Protein AF-A0A3P2AIB3-F1 (afdb_monomer)

Sequence (201 aa):
MANFKNVDASSGKLRSTYIAILIPLGVAINLIGGQVAGALKLPLFMDSIGTAIVAAIMGPWIGAVSGVLFNVIASIINGNIMASLFGLCNICTAVIVGYMVRAGKFQSLLGAIITSLLVAIANAILGAPIAVVVYGGIQGGGVDLFTAGFLALGNDILSAAFLARIPANLADKGIAVFAAWLILKRLPDHLKSLSGAKKEV

Foldseek 3Di:
DDPPDLDQCQPPVNLVVCLVPLLVVLLVQLVVLQVVQFVVLPLARSRQLSLLQQLLQQNLPSSLSSSLVSQCVVCVVVVQNLSSQCSVLSSQLSHLSLVLNQVVLLVDPVSLLVSLLSSLLSCLVSVLVSCCVRPVLADSGNLVVQLVVVVVVVDDSSVSSSVSSNVRSSVHSSNSSVSSSVCLVVDDPSSSVNSNHDDDD

pLDDT: mean 90.95, std 11.46, range [37.19, 98.5]

Secondary structure (DSSP, 8-state):
--------TTSHHHHHHHHHHHHHHHHHHHHHHHHHHHHTT-SS---SHHHHHHHHHH-HHHHHHHHHHHHHHHHHHTT-GGGGGGHHHHHHHHHHHHHHHHTTGGGSHHHHHHHHHHHHHHHHHHHHHHHHHHHTT--SSTTHHHHHHHHHTT--HHHHHHHHHHHHHHHHHHHHHHHHHHHHHHS-HHHHGGGTPPPP-

Radius of gyration: 17.87 Å; Cα contacts (8 Å, |Δi|>4): 352; chains: 1; bounding box: 52×33×53 Å

Structure (mmCIF, N/CA/C/O backbone):
data_AF-A0A3P2AIB3-F1
#
_entry.id   AF-A0A3P2AIB3-F1
#
loop_
_atom_site.group_PDB
_atom_site.id
_atom_site.type_symbol
_atom_site.label_atom_id
_atom_site.label_alt_id
_atom_site.label_comp_id
_atom_site.label_asym_id
_atom_site.label_entity_id
_atom_site.label_seq_id
_atom_site.pdbx_PDB_ins_code
_atom_site.Cartn_x
_atom_site.Cartn_y
_atom_site.Cartn_z
_atom_site.occupancy
_atom_site.B_iso_or_equiv
_atom_site.auth_seq_id
_atom_site.auth_comp_id
_atom_site.auth_asym_id
_atom_site.auth_atom_id
_atom_site.pdbx_PDB_model_num
ATOM 1 N N . MET A 1 1 ? -36.014 -9.828 28.928 1.00 42.16 1 MET A N 1
ATOM 2 C CA . MET A 1 1 ? -35.055 -9.304 27.930 1.00 42.16 1 MET A CA 1
ATOM 3 C C . MET A 1 1 ? -33.658 -9.730 28.348 1.00 42.16 1 MET A C 1
ATOM 5 O O . MET A 1 1 ? -33.213 -9.323 29.413 1.00 42.16 1 MET A O 1
ATOM 9 N N . ALA A 1 2 ? -33.015 -10.618 27.588 1.00 42.66 2 ALA A N 1
ATOM 10 C CA . ALA A 1 2 ? -31.655 -11.059 27.886 1.00 42.66 2 ALA A CA 1
ATOM 11 C C . ALA A 1 2 ? -30.690 -9.883 27.686 1.00 42.66 2 ALA A C 1
ATOM 13 O O . ALA A 1 2 ? -30.647 -9.275 26.619 1.00 42.66 2 ALA A O 1
ATOM 14 N N . ASN A 1 3 ? -29.956 -9.547 28.742 1.00 45.69 3 ASN A N 1
ATOM 15 C CA . ASN A 1 3 ? -28.945 -8.503 28.748 1.00 45.69 3 ASN A CA 1
ATOM 16 C C . ASN A 1 3 ? -27.730 -9.044 27.975 1.00 45.69 3 ASN A C 1
ATOM 18 O O . ASN A 1 3 ? -26.876 -9.725 28.548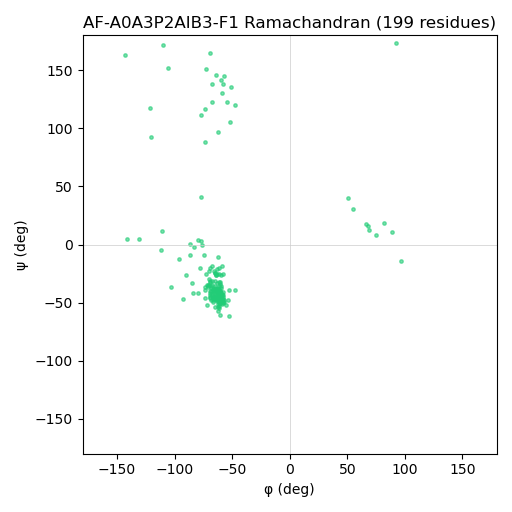 1.00 45.69 3 ASN A O 1
ATOM 22 N N . PHE A 1 4 ? -27.707 -8.851 26.651 1.00 53.59 4 PHE A N 1
ATOM 23 C CA . PHE A 1 4 ? -26.539 -9.165 25.833 1.00 53.59 4 PHE A CA 1
ATOM 24 C C . PHE A 1 4 ? -25.397 -8.271 26.315 1.00 53.59 4 PHE A C 1
ATOM 26 O O . PHE A 1 4 ? -25.307 -7.104 25.945 1.00 53.59 4 PHE A O 1
ATOM 33 N N . LYS A 1 5 ? -24.541 -8.810 27.191 1.00 55.69 5 LYS A N 1
ATOM 34 C CA . LYS A 1 5 ? -23.261 -8.193 27.538 1.00 55.69 5 LYS A CA 1
ATOM 35 C C . LYS A 1 5 ? -22.577 -7.809 26.229 1.00 55.69 5 LYS A C 1
ATOM 37 O O . LYS A 1 5 ? -22.325 -8.690 25.411 1.00 55.69 5 LYS A O 1
ATOM 42 N N . ASN A 1 6 ? -22.299 -6.519 26.041 1.00 62.59 6 ASN A N 1
ATOM 43 C CA . ASN A 1 6 ? -21.485 -6.029 24.934 1.00 62.59 6 ASN A CA 1
ATOM 44 C C . ASN A 1 6 ? -20.174 -6.824 24.916 1.00 62.59 6 ASN A C 1
ATOM 46 O O . ASN A 1 6 ? -19.331 -6.667 25.799 1.00 62.59 6 ASN A O 1
ATOM 50 N N . VAL A 1 7 ? -20.050 -7.744 23.960 1.00 64.31 7 VAL A N 1
ATOM 51 C CA . VAL A 1 7 ? -18.872 -8.595 23.818 1.00 64.31 7 VAL A CA 1
ATOM 52 C C . VAL A 1 7 ? -17.747 -7.727 23.271 1.00 64.31 7 VAL A C 1
ATOM 54 O O . VAL A 1 7 ? -17.845 -7.206 22.163 1.00 64.31 7 VAL A O 1
ATOM 57 N N . ASP A 1 8 ? -16.678 -7.561 24.045 1.00 69.44 8 ASP A N 1
ATOM 58 C CA . ASP A 1 8 ? -15.500 -6.822 23.598 1.00 69.44 8 ASP A CA 1
ATOM 59 C C . ASP A 1 8 ? -14.670 -7.685 22.640 1.00 69.44 8 ASP A C 1
ATOM 61 O O . ASP A 1 8 ? -14.052 -8.676 23.045 1.00 69.44 8 ASP A O 1
ATOM 65 N N . ALA A 1 9 ? -14.636 -7.299 21.363 1.00 72.19 9 ALA A N 1
ATOM 66 C CA . ALA A 1 9 ? -13.868 -8.002 20.340 1.00 72.19 9 ALA A CA 1
ATOM 67 C C . ALA A 1 9 ? -12.355 -7.981 20.604 1.00 72.19 9 ALA A C 1
ATOM 69 O O . ALA A 1 9 ? -11.639 -8.853 20.111 1.00 72.19 9 ALA A O 1
ATOM 70 N N . SER A 1 10 ? -11.864 -7.030 21.406 1.00 69.25 10 SER A N 1
ATOM 71 C CA . SER A 1 10 ? -10.449 -6.935 21.775 1.00 69.25 10 SER A CA 1
ATOM 72 C C . SER A 1 10 ? -10.007 -7.985 22.806 1.00 69.25 10 SER A C 1
ATOM 74 O O . SER A 1 10 ? -8.804 -8.167 23.010 1.00 69.25 10 SER A O 1
ATOM 76 N N . SER A 1 11 ? -10.954 -8.734 23.391 1.00 73.12 11 SER A N 1
ATOM 77 C CA . SER A 1 11 ? -10.680 -9.891 24.250 1.00 73.12 11 SER A CA 1
ATOM 78 C C . SER A 1 11 ? -9.720 -10.876 23.575 1.00 73.12 11 SER A C 1
ATOM 80 O O . SER A 1 11 ? -9.886 -11.222 22.405 1.00 73.12 11 SER A O 1
ATOM 82 N N . GLY A 1 12 ? -8.724 -11.367 24.322 1.00 74.44 12 GLY A N 1
ATOM 83 C CA . GLY A 1 12 ? -7.590 -12.120 23.772 1.00 74.44 12 GLY A CA 1
ATOM 84 C C . GLY A 1 12 ? -7.970 -13.313 22.884 1.00 74.44 12 GLY A C 1
ATOM 85 O O . GLY A 1 12 ? -7.359 -13.505 21.833 1.00 74.44 12 GLY A O 1
ATOM 86 N N . LYS A 1 13 ? -9.015 -14.073 23.247 1.00 75.69 13 LYS A N 1
ATOM 87 C CA . LYS A 1 13 ? -9.494 -15.208 22.433 1.00 75.69 13 LYS A CA 1
ATOM 88 C C . LYS A 1 13 ? -10.149 -14.750 21.124 1.00 75.69 13 LYS A C 1
ATOM 90 O O . LYS A 1 13 ? -9.823 -15.282 20.070 1.00 75.69 13 LYS 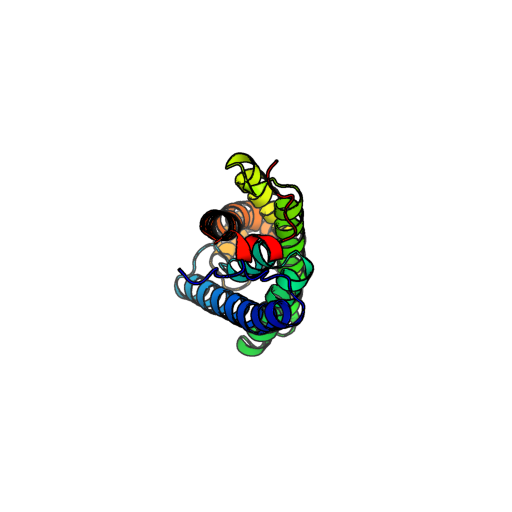A O 1
ATOM 95 N N . LEU A 1 14 ? -11.017 -13.738 21.177 1.00 78.69 14 LEU A N 1
ATOM 96 C CA . LEU A 1 14 ? -11.724 -13.222 19.998 1.00 78.69 14 LEU A CA 1
ATOM 97 C C . LEU A 1 14 ? -10.775 -12.505 19.040 1.00 78.69 14 LEU A C 1
ATOM 99 O O . LEU A 1 14 ? -10.828 -12.723 17.832 1.00 78.69 14 LEU A O 1
ATOM 103 N N . ARG A 1 15 ? -9.846 -11.712 19.577 1.00 84.19 15 ARG A N 1
ATOM 104 C CA . ARG A 1 15 ? -8.825 -11.024 18.787 1.00 84.19 15 ARG A CA 1
ATOM 105 C C . ARG A 1 15 ? -7.981 -12.005 17.975 1.00 84.19 15 ARG A C 1
ATOM 107 O O . ARG A 1 15 ? -7.708 -11.733 16.812 1.00 84.19 15 ARG A O 1
ATOM 114 N N . SER A 1 16 ? -7.604 -13.146 18.556 1.00 87.06 16 SER A N 1
ATOM 115 C CA . SER A 1 16 ? -6.872 -14.200 17.841 1.00 87.06 16 SER A CA 1
ATOM 116 C C . SER A 1 16 ? -7.688 -14.780 16.679 1.00 87.06 16 SER A C 1
ATOM 118 O O . SER A 1 16 ? -7.166 -14.890 15.570 1.00 87.06 16 SER A O 1
ATOM 120 N N . THR A 1 17 ? -8.983 -15.046 16.884 1.00 89.56 17 THR A N 1
ATOM 121 C CA . THR A 1 17 ? -9.895 -15.480 15.812 1.00 89.56 17 THR A CA 1
ATOM 122 C C . THR A 1 17 ? -9.984 -14.450 14.684 1.00 89.56 17 THR A C 1
ATOM 124 O O . THR A 1 17 ? -9.870 -14.815 13.517 1.00 89.56 17 THR A O 1
ATOM 127 N N . TYR A 1 18 ? -10.112 -13.158 15.006 1.00 90.31 18 TYR A N 1
ATOM 128 C CA . TYR A 1 18 ? -10.136 -12.106 13.985 1.00 90.31 18 TYR A CA 1
ATOM 129 C C . TYR A 1 18 ? -8.825 -12.019 13.202 1.00 90.31 18 TYR A C 1
ATOM 131 O O . TYR A 1 18 ? -8.870 -11.863 11.987 1.00 90.31 18 TYR A O 1
ATOM 139 N N . ILE A 1 19 ? -7.664 -12.171 13.851 1.00 91.12 19 ILE A N 1
ATOM 140 C CA . ILE A 1 19 ? -6.365 -12.222 13.155 1.00 91.12 19 ILE A CA 1
ATOM 141 C C . ILE A 1 19 ? -6.338 -13.385 12.153 1.00 91.12 19 ILE A C 1
ATOM 143 O O . ILE A 1 19 ? -5.970 -13.182 10.996 1.00 91.12 19 ILE A O 1
ATOM 147 N N . ALA A 1 20 ? -6.763 -14.578 12.584 1.00 92.19 20 ALA A N 1
ATOM 148 C CA . ALA A 1 20 ? -6.761 -15.785 11.758 1.00 92.19 20 ALA A CA 1
ATOM 149 C C . ALA A 1 20 ? -7.680 -15.686 10.527 1.00 92.19 20 ALA A C 1
ATOM 151 O O . ALA A 1 20 ? -7.429 -16.356 9.531 1.00 92.19 20 ALA A O 1
ATOM 152 N N . ILE A 1 21 ? -8.717 -14.844 10.577 1.00 94.56 21 ILE A N 1
ATOM 153 C CA . ILE A 1 21 ? -9.654 -14.627 9.464 1.00 94.56 21 ILE A CA 1
ATOM 154 C C . ILE A 1 21 ? -9.210 -13.455 8.580 1.00 94.56 21 ILE A C 1
ATOM 156 O O . ILE A 1 21 ? -9.198 -13.562 7.354 1.00 94.56 21 ILE A O 1
ATOM 160 N N . LEU A 1 22 ? -8.844 -12.324 9.188 1.00 95.19 22 LEU A N 1
ATOM 161 C CA . LEU A 1 22 ? -8.599 -11.077 8.466 1.00 95.19 22 LEU A CA 1
ATOM 162 C C . LEU A 1 22 ? -7.303 -11.107 7.657 1.00 95.19 22 LEU A C 1
ATOM 164 O O . LEU A 1 22 ? -7.284 -10.537 6.570 1.00 95.19 22 LEU A O 1
ATOM 168 N N . ILE A 1 23 ? -6.246 -11.773 8.137 1.00 97.19 23 ILE A N 1
ATOM 169 C CA . ILE A 1 23 ? -4.993 -11.887 7.375 1.00 97.19 23 ILE A CA 1
ATOM 170 C C . ILE A 1 23 ? -5.225 -12.646 6.053 1.00 97.19 23 ILE A C 1
ATOM 172 O O . ILE A 1 23 ? -4.965 -12.059 5.001 1.00 97.19 23 ILE A O 1
ATOM 176 N N . PRO A 1 24 ? -5.746 -13.894 6.041 1.00 97.31 24 PRO A N 1
ATOM 177 C CA . PRO A 1 24 ? -6.010 -14.597 4.784 1.00 97.31 24 PRO A CA 1
ATOM 178 C C . PRO A 1 24 ? -6.991 -13.857 3.875 1.00 97.31 24 PRO A C 1
ATOM 180 O O . PRO A 1 24 ? -6.798 -13.833 2.662 1.00 97.31 24 PRO A O 1
ATOM 183 N N . LEU A 1 25 ? -8.011 -13.210 4.447 1.00 97.19 25 LEU A N 1
ATOM 184 C CA . LEU A 1 25 ? -8.960 -12.412 3.675 1.00 97.19 25 LEU A CA 1
ATOM 185 C C . LEU A 1 25 ? -8.276 -11.219 2.991 1.00 97.19 25 LEU A C 1
ATOM 187 O O . LEU A 1 25 ? -8.490 -10.989 1.803 1.00 97.19 25 LEU A O 1
ATOM 191 N N . GLY A 1 26 ? -7.428 -10.483 3.713 1.00 97.56 26 GLY A N 1
ATOM 192 C CA . GLY A 1 26 ? -6.656 -9.374 3.154 1.00 97.56 26 GLY A CA 1
ATOM 193 C C . GLY A 1 26 ? -5.722 -9.831 2.032 1.00 97.56 26 GLY A C 1
ATOM 194 O O . GLY A 1 26 ? -5.663 -9.196 0.980 1.00 97.56 26 GLY A O 1
ATOM 195 N N . VAL A 1 27 ? -5.058 -10.974 2.219 1.00 98.12 27 VAL A N 1
ATOM 196 C CA . VAL A 1 27 ? -4.235 -11.612 1.181 1.00 98.12 27 VAL A CA 1
ATOM 197 C C . VAL A 1 27 ? -5.066 -11.956 -0.057 1.00 98.12 27 VAL A C 1
ATOM 199 O O . VAL A 1 27 ? -4.668 -11.609 -1.167 1.00 98.12 27 VAL A O 1
ATOM 202 N N . ALA A 1 28 ? -6.227 -12.591 0.118 1.00 97.62 28 ALA A N 1
ATOM 203 C CA . ALA A 1 28 ? -7.105 -12.972 -0.985 1.00 97.62 28 ALA A CA 1
ATOM 204 C C . ALA A 1 28 ? -7.606 -11.754 -1.777 1.00 97.62 28 ALA A C 1
ATOM 206 O O . ALA A 1 28 ? -7.581 -11.772 -3.006 1.00 97.62 28 ALA A O 1
ATOM 207 N N . ILE A 1 29 ? -7.997 -10.675 -1.089 1.00 97.75 29 ILE A N 1
ATOM 208 C CA . ILE A 1 29 ? -8.415 -9.418 -1.730 1.00 97.75 29 ILE A CA 1
ATOM 209 C C . ILE A 1 29 ? -7.290 -8.858 -2.605 1.00 97.75 29 ILE A C 1
ATOM 211 O O . ILE A 1 29 ? -7.539 -8.493 -3.752 1.00 97.75 29 ILE A O 1
ATOM 215 N N . ASN A 1 30 ? -6.059 -8.815 -2.090 1.00 98.00 30 ASN A N 1
ATOM 216 C CA . ASN A 1 30 ? -4.917 -8.309 -2.850 1.00 98.00 30 ASN A CA 1
ATOM 217 C C . ASN A 1 30 ? -4.575 -9.212 -4.048 1.00 98.00 30 ASN A C 1
ATOM 219 O O . ASN A 1 30 ? -4.252 -8.696 -5.114 1.00 98.00 30 ASN A O 1
ATOM 223 N N . LEU A 1 31 ? -4.674 -10.542 -3.907 1.00 96.94 31 LEU A N 1
ATOM 224 C CA . LEU A 1 31 ? -4.465 -11.480 -5.021 1.00 96.94 31 LEU A CA 1
ATOM 225 C C . LEU A 1 31 ? -5.480 -11.250 -6.141 1.00 96.94 31 LEU A C 1
ATOM 227 O O . LEU A 1 31 ? -5.088 -11.130 -7.299 1.00 96.94 31 LEU A O 1
ATOM 231 N N . ILE A 1 32 ? -6.765 -11.142 -5.799 1.00 96.31 32 ILE A N 1
ATOM 232 C CA . ILE A 1 32 ? -7.827 -10.894 -6.781 1.00 96.31 32 ILE A CA 1
ATOM 233 C C . ILE A 1 32 ? -7.637 -9.519 -7.428 1.00 96.31 32 ILE A C 1
ATOM 235 O O . ILE A 1 32 ? -7.683 -9.408 -8.650 1.00 96.31 32 ILE A O 1
ATOM 239 N N . GLY A 1 33 ? -7.380 -8.478 -6.630 1.00 95.38 33 GLY A N 1
ATOM 240 C CA . GLY A 1 33 ? -7.145 -7.126 -7.134 1.00 95.38 33 GLY A CA 1
ATOM 241 C C . GLY A 1 33 ? -5.966 -7.066 -8.104 1.00 95.38 33 GLY A C 1
ATOM 242 O O . GLY A 1 33 ? -6.123 -6.587 -9.227 1.00 95.38 33 GLY A O 1
ATOM 243 N N . GLY A 1 34 ? -4.823 -7.639 -7.719 1.00 93.94 34 GLY A N 1
ATOM 244 C CA . GLY A 1 34 ? -3.636 -7.716 -8.569 1.00 93.94 34 GLY A CA 1
ATOM 245 C C . GLY A 1 34 ? -3.868 -8.501 -9.862 1.00 93.94 34 GLY A C 1
ATOM 246 O O . GLY A 1 34 ? -3.431 -8.072 -10.929 1.00 93.94 34 GLY A O 1
ATOM 247 N N . GLN A 1 35 ? -4.609 -9.613 -9.807 1.00 93.75 35 GLN A N 1
ATOM 248 C CA . GLN A 1 35 ? -4.971 -10.379 -11.004 1.00 93.75 35 GLN A CA 1
ATOM 249 C C . GLN A 1 35 ? -5.869 -9.582 -11.952 1.00 93.75 35 GLN A C 1
ATOM 251 O O . GLN A 1 35 ? -5.619 -9.572 -13.156 1.00 93.75 35 GLN A O 1
ATOM 256 N N . VAL A 1 36 ? -6.878 -8.880 -11.428 1.00 94.19 36 VAL A N 1
ATOM 257 C CA . VAL A 1 36 ? -7.766 -8.027 -12.233 1.00 94.19 36 VAL A CA 1
ATOM 258 C C . VAL A 1 36 ? -6.976 -6.896 -12.892 1.00 94.19 36 VAL A C 1
ATOM 260 O O . VAL A 1 36 ? -7.106 -6.685 -14.099 1.00 94.19 36 VAL A O 1
ATOM 263 N N . ALA A 1 37 ? -6.116 -6.209 -12.135 1.00 93.56 37 ALA A N 1
ATOM 264 C CA . ALA A 1 37 ? -5.270 -5.145 -12.666 1.00 93.56 37 ALA A CA 1
ATOM 265 C C . ALA A 1 37 ? -4.317 -5.655 -13.757 1.00 93.56 37 ALA A C 1
ATOM 267 O O . ALA A 1 37 ? -4.195 -5.033 -14.814 1.00 93.56 37 ALA A O 1
ATOM 268 N N . GLY A 1 38 ? -3.692 -6.815 -13.537 1.00 90.88 38 GLY A N 1
ATOM 269 C CA . GLY A 1 38 ? -2.796 -7.450 -14.502 1.00 90.88 38 GLY A CA 1
ATOM 270 C C . GLY A 1 38 ? -3.503 -7.906 -15.781 1.00 90.88 38 GLY A C 1
ATOM 271 O O . GLY A 1 38 ? -3.010 -7.638 -16.878 1.00 90.88 38 GLY A O 1
ATOM 272 N N . ALA A 1 39 ? -4.666 -8.551 -15.653 1.00 91.69 39 ALA A N 1
ATOM 273 C CA . ALA A 1 39 ? -5.450 -9.065 -16.778 1.00 91.69 39 ALA A CA 1
ATOM 274 C C . ALA A 1 39 ? -6.000 -7.945 -17.672 1.00 91.69 39 ALA A C 1
ATOM 276 O O . ALA A 1 39 ? -5.954 -8.053 -18.894 1.00 91.69 39 ALA A O 1
ATOM 277 N N . LEU A 1 40 ? -6.471 -6.850 -17.068 1.00 91.94 40 LEU A N 1
ATOM 278 C CA . LEU A 1 40 ? -6.992 -5.684 -17.789 1.00 91.94 40 LEU A CA 1
ATOM 279 C C . LEU A 1 40 ? -5.899 -4.678 -18.185 1.00 91.94 40 LEU A C 1
ATOM 281 O O . LEU A 1 40 ? -6.213 -3.644 -18.769 1.00 91.94 40 LEU A O 1
ATOM 285 N N . LYS A 1 41 ? -4.629 -4.958 -17.853 1.00 89.12 41 LYS A N 1
ATOM 286 C CA . LYS A 1 41 ? -3.483 -4.057 -18.067 1.00 89.12 41 LYS A CA 1
ATOM 287 C C . LYS A 1 41 ? -3.740 -2.644 -17.533 1.00 89.12 41 LYS A C 1
ATOM 289 O O . LYS A 1 41 ? -3.352 -1.652 -18.148 1.00 89.12 41 LYS A O 1
ATOM 294 N N . LEU A 1 42 ? -4.383 -2.555 -16.368 1.00 92.25 42 LEU A N 1
ATOM 295 C CA . LEU A 1 42 ? -4.654 -1.271 -15.734 1.00 92.25 42 LEU A CA 1
ATOM 296 C C . LEU A 1 42 ? -3.337 -0.582 -15.360 1.00 92.25 42 LEU A C 1
ATOM 298 O O . LEU A 1 42 ? -2.385 -1.248 -14.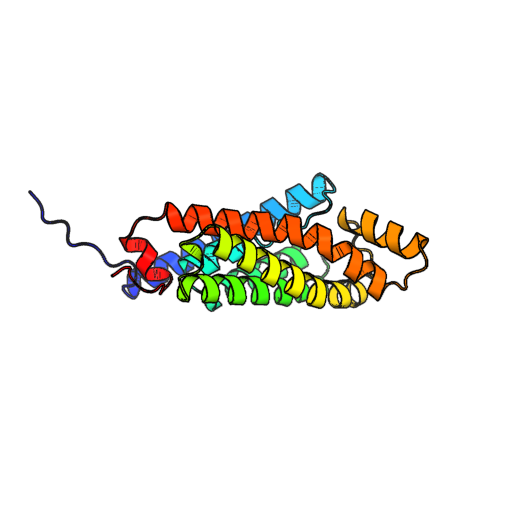942 1.00 92.25 42 LEU A O 1
ATOM 302 N N . PRO A 1 43 ? -3.276 0.756 -15.425 1.00 92.88 43 PRO A N 1
ATOM 303 C CA . PRO A 1 43 ? -2.141 1.519 -14.923 1.00 92.88 43 PRO A CA 1
ATOM 304 C C . PRO A 1 43 ? -2.160 1.636 -13.383 1.00 92.88 43 PRO A C 1
ATOM 306 O O . PRO A 1 43 ? -1.896 2.701 -12.832 1.00 92.88 43 PRO A O 1
ATOM 309 N N . LEU A 1 44 ? -2.514 0.546 -12.694 1.00 93.56 44 LEU A N 1
ATOM 310 C CA . LEU A 1 44 ? -2.700 0.412 -11.244 1.00 93.56 44 LEU A CA 1
ATOM 311 C C . LEU A 1 44 ? -2.193 -0.968 -10.788 1.00 93.56 44 LEU A C 1
ATOM 313 O O . LEU A 1 44 ? -2.060 -1.873 -11.611 1.00 93.56 44 LEU A O 1
ATOM 317 N N . PHE A 1 45 ? -1.953 -1.145 -9.485 1.00 91.38 45 PHE A N 1
ATOM 318 C CA . PHE A 1 45 ? -1.477 -2.418 -8.917 1.00 91.38 45 PHE A CA 1
ATOM 319 C C . PHE A 1 45 ? -2.587 -3.215 -8.215 1.00 91.38 45 PHE A C 1
ATOM 321 O O . PHE A 1 45 ? -2.624 -4.435 -8.309 1.00 91.38 45 PHE A O 1
ATOM 328 N N . MET A 1 46 ? -3.507 -2.528 -7.535 1.00 92.69 46 MET A N 1
ATOM 329 C CA . MET A 1 46 ? -4.664 -3.054 -6.799 1.00 92.69 46 MET A CA 1
ATOM 330 C C . MET A 1 46 ? -4.321 -4.119 -5.745 1.00 92.69 46 MET A C 1
ATOM 332 O O . MET A 1 46 ? -5.122 -4.991 -5.417 1.00 92.69 46 MET A O 1
ATOM 336 N N . ASP A 1 47 ? -3.131 -4.016 -5.170 1.00 93.00 47 ASP A N 1
ATOM 337 C CA . ASP A 1 47 ? -2.450 -5.074 -4.416 1.00 93.00 47 ASP A CA 1
ATOM 338 C C . ASP A 1 47 ? -2.335 -4.791 -2.905 1.00 93.00 47 ASP A C 1
ATOM 340 O O . ASP A 1 47 ? -1.569 -5.418 -2.170 1.00 93.00 47 ASP A O 1
ATOM 344 N N . SER A 1 48 ? -3.057 -3.775 -2.443 1.00 96.44 48 SER A N 1
ATOM 345 C CA . SER A 1 48 ? -2.894 -3.189 -1.106 1.00 96.44 48 SER A CA 1
ATOM 346 C C . SER A 1 48 ? -4.221 -2.791 -0.458 1.00 96.44 48 SER A C 1
ATOM 348 O O . SER A 1 48 ? -4.236 -2.270 0.659 1.00 96.44 48 SER A O 1
ATOM 350 N N . ILE A 1 49 ? -5.346 -3.099 -1.111 1.00 97.88 49 ILE A N 1
ATOM 351 C CA . ILE A 1 49 ? -6.702 -2.881 -0.589 1.00 97.88 49 ILE A CA 1
ATOM 352 C C . ILE A 1 49 ? -6.899 -3.697 0.695 1.00 97.88 49 ILE A C 1
ATOM 354 O O . ILE A 1 49 ? -7.234 -3.145 1.742 1.00 97.88 49 ILE A O 1
ATOM 358 N N . GLY A 1 50 ? -6.620 -5.000 0.645 1.00 97.44 50 GLY A N 1
ATOM 359 C CA . GLY A 1 50 ? -6.689 -5.889 1.800 1.00 97.44 50 GLY A CA 1
ATOM 360 C C . GLY A 1 50 ? -5.716 -5.477 2.901 1.00 97.44 50 GLY A C 1
ATOM 361 O O . GLY A 1 50 ? -6.097 -5.421 4.068 1.00 97.44 50 GLY A O 1
ATOM 362 N N . THR A 1 51 ? -4.493 -5.081 2.537 1.00 98.25 51 THR A N 1
ATOM 363 C CA . THR A 1 51 ? -3.491 -4.566 3.485 1.00 98.25 51 THR A CA 1
ATOM 364 C C . THR A 1 51 ? -4.018 -3.357 4.257 1.00 98.25 51 THR A C 1
ATOM 366 O O . THR A 1 51 ? -3.939 -3.327 5.486 1.00 98.25 51 THR A O 1
ATOM 369 N N . ALA A 1 52 ? -4.585 -2.371 3.554 1.00 98.19 52 ALA A N 1
ATOM 370 C CA . ALA A 1 52 ? -5.139 -1.164 4.158 1.00 98.19 52 ALA A CA 1
ATOM 371 C C . ALA A 1 52 ? -6.343 -1.479 5.059 1.00 98.19 52 ALA A C 1
ATOM 373 O O . ALA A 1 52 ? -6.439 -0.939 6.160 1.00 98.19 52 ALA A O 1
ATOM 374 N N . ILE A 1 53 ? -7.229 -2.388 4.636 1.00 97.25 53 ILE A N 1
ATOM 375 C CA . ILE A 1 53 ? -8.391 -2.817 5.430 1.00 97.25 53 ILE A CA 1
ATOM 376 C C . ILE A 1 53 ? -7.941 -3.490 6.729 1.00 97.25 53 ILE A C 1
ATOM 378 O O . ILE A 1 53 ? -8.372 -3.096 7.814 1.00 97.25 53 ILE A O 1
ATOM 382 N N . VAL A 1 54 ? -7.044 -4.475 6.644 1.00 97.69 54 VAL A N 1
ATOM 383 C CA . VAL A 1 54 ? -6.539 -5.191 7.825 1.00 97.69 54 VAL A CA 1
ATOM 384 C C . VAL A 1 54 ? -5.772 -4.236 8.739 1.00 97.69 54 VAL A C 1
ATOM 386 O O . VAL A 1 54 ? -5.945 -4.289 9.955 1.00 97.69 54 VAL A O 1
ATOM 389 N N . ALA A 1 55 ? -4.984 -3.315 8.178 1.00 97.44 55 ALA A N 1
ATOM 390 C CA . ALA A 1 55 ? -4.289 -2.289 8.948 1.00 97.44 55 ALA A CA 1
ATOM 391 C C . ALA A 1 55 ? -5.253 -1.351 9.686 1.00 97.44 55 ALA A C 1
ATOM 393 O O . ALA A 1 55 ? -5.013 -1.014 10.847 1.00 97.44 55 ALA A O 1
ATOM 394 N N . ALA A 1 56 ? -6.350 -0.951 9.041 1.00 95.94 56 ALA A N 1
ATOM 395 C CA . ALA A 1 56 ? -7.350 -0.084 9.646 1.00 95.94 56 ALA A CA 1
ATOM 396 C C . ALA A 1 56 ? -8.120 -0.780 10.778 1.00 95.94 56 ALA A C 1
ATOM 398 O O . ALA A 1 56 ? -8.408 -0.153 11.794 1.00 95.94 56 ALA A O 1
ATOM 399 N N . ILE A 1 57 ? -8.427 -2.073 10.634 1.00 93.81 57 ILE A N 1
ATOM 400 C CA . ILE A 1 57 ? -9.215 -2.822 11.625 1.00 93.81 57 ILE A CA 1
ATOM 401 C C . ILE A 1 57 ? -8.346 -3.355 12.769 1.00 93.81 57 ILE A C 1
ATOM 403 O O . ILE A 1 57 ? -8.760 -3.293 13.918 1.00 93.81 57 ILE A O 1
ATOM 407 N N . MET A 1 58 ? -7.154 -3.882 12.479 1.00 92.94 58 MET A N 1
ATOM 408 C CA . MET A 1 58 ? -6.324 -4.624 13.445 1.00 92.94 58 MET A CA 1
ATOM 409 C C . MET A 1 58 ? -5.031 -3.899 13.837 1.00 92.94 58 MET A C 1
ATOM 411 O O . MET A 1 58 ? -4.282 -4.362 14.707 1.00 92.94 58 MET A O 1
ATOM 415 N N . GLY A 1 59 ? -4.761 -2.753 13.213 1.00 93.56 59 GLY A N 1
ATOM 416 C CA . GLY A 1 59 ? -3.570 -1.945 13.432 1.00 93.56 59 GLY A CA 1
ATOM 417 C C . GLY A 1 59 ? -2.410 -2.264 12.477 1.00 93.56 59 GLY A C 1
ATOM 418 O O . GLY A 1 59 ? -2.445 -3.237 11.719 1.00 93.56 59 GLY A O 1
ATOM 419 N N . PRO A 1 60 ? -1.337 -1.455 12.545 1.00 96.12 60 PRO A N 1
ATOM 420 C CA . PRO A 1 60 ? -0.290 -1.399 11.529 1.00 96.12 60 PRO A CA 1
ATOM 421 C C . PRO A 1 60 ? 0.461 -2.721 11.361 1.00 96.12 60 PRO A C 1
ATOM 423 O O . PRO A 1 60 ? 0.706 -3.146 10.239 1.00 96.12 60 PRO A O 1
ATOM 426 N N . TRP A 1 61 ? 0.782 -3.413 12.456 1.00 96.06 61 TRP A N 1
ATOM 427 C CA . TRP A 1 61 ? 1.597 -4.631 12.403 1.00 96.06 61 TRP A CA 1
ATOM 428 C C . TRP A 1 61 ? 0.847 -5.839 11.840 1.00 96.06 61 TRP A C 1
ATOM 430 O O . TRP A 1 61 ? 1.409 -6.589 11.051 1.00 96.06 61 TRP A O 1
ATOM 440 N N . ILE A 1 62 ? -0.433 -6.007 12.187 1.00 96.31 62 ILE A N 1
ATOM 441 C CA . ILE A 1 62 ? -1.251 -7.099 11.637 1.00 96.31 62 ILE A CA 1
ATOM 442 C C . ILE A 1 62 ? -1.520 -6.855 10.146 1.00 96.31 62 ILE A C 1
ATOM 444 O O . ILE A 1 62 ? -1.415 -7.780 9.342 1.00 96.31 62 ILE A O 1
ATOM 448 N N . GLY A 1 63 ? -1.779 -5.599 9.760 1.00 97.50 63 GLY A N 1
ATOM 449 C CA . GLY A 1 63 ? -1.857 -5.212 8.351 1.00 97.50 63 GLY A CA 1
ATOM 450 C C . GLY A 1 63 ? -0.551 -5.465 7.596 1.00 97.50 63 GLY A C 1
ATOM 451 O O . GLY A 1 63 ? -0.579 -6.019 6.502 1.00 97.50 63 GLY A O 1
ATOM 452 N N . ALA A 1 64 ? 0.599 -5.137 8.195 1.00 98.19 64 ALA A N 1
ATOM 453 C CA . ALA A 1 64 ? 1.908 -5.356 7.584 1.00 98.19 64 ALA A CA 1
ATOM 454 C C . ALA A 1 64 ? 2.172 -6.846 7.337 1.00 98.19 64 ALA A C 1
ATOM 456 O O . ALA A 1 64 ? 2.584 -7.210 6.239 1.00 98.19 64 ALA A O 1
ATOM 457 N N . VAL A 1 65 ? 1.856 -7.715 8.305 1.00 98.00 65 VAL A N 1
ATOM 458 C CA . VAL A 1 65 ? 1.943 -9.173 8.122 1.00 98.00 65 VAL A CA 1
ATOM 459 C C . VAL A 1 65 ? 1.070 -9.624 6.950 1.00 98.00 65 VAL A C 1
ATOM 461 O O . VAL A 1 65 ? 1.554 -10.344 6.081 1.00 98.00 65 VAL A O 1
ATOM 464 N N . SER A 1 66 ? -0.180 -9.156 6.868 1.00 98.00 66 SER A N 1
ATOM 465 C CA . SER A 1 66 ? -1.066 -9.474 5.739 1.00 98.00 66 SER A CA 1
ATOM 466 C C . SER A 1 66 ? -0.480 -9.042 4.392 1.00 98.00 66 SER A C 1
ATOM 468 O O . SER A 1 66 ? -0.510 -9.812 3.435 1.00 98.00 66 SER A O 1
ATOM 470 N N . GLY A 1 67 ? 0.062 -7.826 4.303 1.00 97.62 67 GLY A N 1
ATOM 471 C CA . GLY A 1 67 ? 0.614 -7.292 3.059 1.00 97.62 67 GLY A CA 1
ATOM 472 C C . GLY A 1 67 ? 1.926 -7.957 2.628 1.00 97.62 67 GLY A C 1
ATOM 473 O O . GLY A 1 67 ? 2.162 -8.148 1.434 1.00 97.62 67 GLY A O 1
ATOM 474 N N . VAL A 1 68 ? 2.775 -8.347 3.582 1.00 98.12 68 VAL A N 1
ATOM 475 C CA . VAL A 1 68 ? 3.996 -9.121 3.303 1.00 98.12 68 VAL A CA 1
ATOM 476 C C . VAL A 1 68 ? 3.640 -10.522 2.832 1.00 98.12 68 VAL A C 1
ATOM 478 O O . VAL A 1 68 ? 4.157 -10.957 1.808 1.00 98.12 68 VAL A O 1
ATOM 481 N N . LEU A 1 69 ? 2.728 -11.205 3.532 1.00 97.75 69 LEU A N 1
ATOM 482 C CA . LEU A 1 69 ? 2.281 -12.543 3.146 1.00 97.75 69 LEU A CA 1
ATOM 483 C C . LEU A 1 69 ? 1.705 -12.552 1.733 1.00 97.75 69 LEU A C 1
ATOM 485 O O . LEU A 1 69 ? 2.052 -13.425 0.946 1.00 97.75 69 LEU A O 1
ATOM 489 N N . PHE A 1 70 ? 0.895 -11.549 1.390 1.00 97.62 70 PHE A N 1
ATOM 490 C CA . PHE A 1 70 ? 0.416 -11.374 0.024 1.00 97.62 70 PHE A CA 1
ATOM 491 C C . PHE A 1 70 ? 1.571 -11.300 -0.984 1.00 97.62 70 PHE A C 1
ATOM 493 O O . PHE A 1 70 ? 1.576 -12.068 -1.940 1.00 97.62 70 PHE A O 1
ATOM 500 N N . ASN A 1 71 ? 2.558 -10.427 -0.763 1.00 97.56 71 ASN A N 1
ATOM 501 C CA . ASN A 1 71 ? 3.665 -10.253 -1.706 1.00 97.56 71 ASN A CA 1
ATOM 502 C C . ASN A 1 71 ? 4.538 -11.507 -1.839 1.00 97.56 71 ASN A C 1
ATOM 504 O O . ASN A 1 71 ? 5.000 -11.807 -2.934 1.00 97.56 71 ASN A O 1
ATOM 508 N N . VAL A 1 72 ? 4.746 -12.251 -0.750 1.00 97.62 72 VAL A N 1
ATOM 509 C CA . VAL A 1 72 ? 5.471 -13.532 -0.775 1.00 97.62 72 VAL A CA 1
ATOM 510 C C . VAL A 1 72 ? 4.685 -14.591 -1.550 1.00 97.62 72 VAL A C 1
ATOM 512 O O . VAL A 1 72 ? 5.247 -15.313 -2.364 1.00 97.62 72 VAL A O 1
ATOM 515 N N . ILE A 1 73 ? 3.373 -14.687 -1.337 1.00 96.75 73 ILE A N 1
ATOM 516 C CA . ILE A 1 73 ? 2.537 -15.648 -2.065 1.00 96.75 73 ILE A CA 1
ATOM 517 C C . ILE A 1 73 ? 2.484 -15.280 -3.552 1.00 96.75 73 ILE A C 1
ATOM 519 O O . ILE A 1 73 ? 2.689 -16.137 -4.409 1.00 96.75 73 ILE A O 1
ATOM 523 N N . ALA A 1 74 ? 2.267 -14.003 -3.868 1.00 95.38 74 ALA A N 1
ATOM 524 C CA . ALA A 1 74 ? 2.231 -13.512 -5.239 1.00 95.38 74 ALA A CA 1
ATOM 525 C C . ALA A 1 74 ? 3.576 -13.705 -5.959 1.00 95.38 74 ALA A C 1
ATOM 527 O O . ALA A 1 74 ? 3.587 -14.063 -7.135 1.00 95.38 74 ALA A O 1
ATOM 528 N N . SER A 1 75 ? 4.711 -13.514 -5.276 1.00 95.19 75 SER A N 1
ATOM 529 C CA . SER A 1 75 ? 6.038 -13.723 -5.866 1.00 95.19 75 SER A CA 1
ATOM 530 C C . SER A 1 75 ? 6.289 -15.191 -6.224 1.00 95.19 75 SER A C 1
ATOM 532 O O . SER A 1 75 ? 6.841 -15.471 -7.288 1.00 95.19 75 SER A O 1
ATOM 534 N N . ILE A 1 76 ? 5.821 -16.123 -5.385 1.00 95.69 76 ILE A N 1
ATOM 535 C CA . ILE A 1 76 ? 5.879 -17.568 -5.647 1.00 95.69 76 ILE A CA 1
ATOM 536 C C . ILE A 1 76 ? 4.979 -17.938 -6.831 1.00 95.69 76 ILE A C 1
ATOM 538 O O . ILE A 1 76 ? 5.437 -18.620 -7.743 1.00 95.69 76 ILE A O 1
ATOM 542 N N . ILE A 1 77 ? 3.730 -17.455 -6.854 1.00 93.50 77 ILE A N 1
ATOM 543 C CA . ILE A 1 77 ? 2.774 -17.722 -7.946 1.00 93.50 77 ILE A CA 1
ATOM 544 C C . ILE A 1 77 ? 3.323 -17.234 -9.292 1.00 93.50 77 ILE A C 1
ATOM 546 O O . ILE A 1 77 ? 3.219 -17.937 -10.293 1.00 93.50 77 ILE A O 1
ATOM 550 N N . ASN A 1 78 ? 3.928 -16.045 -9.315 1.00 89.44 78 ASN A N 1
ATOM 551 C CA . ASN A 1 78 ? 4.479 -15.448 -10.532 1.00 89.44 78 ASN A CA 1
ATOM 552 C C . ASN A 1 78 ? 5.889 -15.959 -10.886 1.00 89.44 78 ASN A C 1
ATOM 554 O O . ASN A 1 78 ? 6.452 -15.533 -11.891 1.00 89.44 78 ASN A O 1
ATOM 558 N N . GLY A 1 79 ? 6.491 -16.826 -10.063 1.00 92.62 79 GLY A N 1
ATOM 559 C CA . GLY A 1 79 ? 7.825 -17.383 -10.303 1.00 92.62 79 GLY A CA 1
ATOM 560 C C . GLY A 1 79 ? 8.985 -16.387 -10.175 1.00 92.62 79 GLY A C 1
ATOM 561 O O . GLY A 1 79 ? 10.103 -16.708 -10.569 1.00 92.62 79 GLY A O 1
ATOM 562 N N . ASN A 1 80 ? 8.762 -15.192 -9.616 1.00 93.00 80 ASN A N 1
ATOM 563 C CA . ASN A 1 80 ? 9.806 -14.190 -9.390 1.00 93.00 80 ASN A CA 1
ATOM 564 C C . ASN A 1 80 ? 9.915 -13.863 -7.899 1.00 93.00 80 ASN A C 1
ATOM 566 O O . ASN A 1 80 ? 9.255 -12.954 -7.403 1.00 93.00 80 ASN A O 1
ATOM 570 N N . ILE A 1 81 ? 10.796 -14.574 -7.192 1.00 93.62 81 ILE A N 1
ATOM 571 C CA . ILE A 1 81 ? 10.972 -14.422 -5.742 1.00 93.62 81 ILE A CA 1
ATOM 572 C C . ILE A 1 81 ? 11.402 -13.007 -5.326 1.00 93.62 81 ILE A C 1
ATOM 574 O O . ILE A 1 81 ? 10.976 -12.526 -4.274 1.00 93.62 81 ILE A O 1
ATOM 578 N N . MET A 1 82 ? 12.178 -12.308 -6.161 1.00 94.06 82 MET A N 1
ATOM 579 C CA . MET A 1 82 ? 12.642 -10.943 -5.888 1.00 94.06 82 MET A CA 1
ATOM 580 C C . MET A 1 82 ? 11.483 -9.936 -5.852 1.00 94.06 82 MET A C 1
ATOM 582 O O . MET A 1 82 ? 11.572 -8.921 -5.163 1.00 94.06 82 MET A O 1
ATOM 586 N N . ALA A 1 83 ? 10.346 -10.245 -6.488 1.00 93.75 83 ALA A N 1
ATOM 587 C CA . ALA A 1 83 ? 9.127 -9.444 -6.385 1.00 93.75 83 ALA A CA 1
ATOM 588 C C . ALA A 1 83 ? 8.582 -9.355 -4.947 1.00 93.75 83 ALA A C 1
ATOM 590 O O . ALA A 1 83 ? 7.880 -8.404 -4.613 1.00 93.75 83 ALA A O 1
ATOM 591 N N . SER A 1 84 ? 8.955 -10.281 -4.053 1.00 95.94 84 SER A N 1
ATOM 592 C CA . SER A 1 84 ? 8.583 -10.193 -2.632 1.00 95.94 84 SER A CA 1
ATOM 593 C C . SER A 1 84 ? 9.078 -8.910 -1.946 1.00 95.94 84 SER A C 1
ATOM 595 O O . SER A 1 84 ? 8.504 -8.511 -0.933 1.00 95.94 84 SER A O 1
ATOM 597 N N . LEU A 1 85 ? 10.072 -8.210 -2.514 1.00 96.56 85 LEU A N 1
ATOM 598 C CA . LEU A 1 85 ? 10.551 -6.913 -2.022 1.00 96.56 85 LEU A CA 1
ATOM 599 C C . LEU A 1 85 ? 9.469 -5.819 -2.054 1.00 96.56 85 LEU A C 1
ATOM 601 O O . LEU A 1 85 ? 9.492 -4.924 -1.206 1.00 96.56 85 LEU A O 1
ATOM 605 N N . PHE A 1 86 ? 8.453 -5.924 -2.925 1.00 96.19 86 PHE A N 1
ATOM 606 C CA . PHE A 1 86 ? 7.253 -5.069 -2.869 1.00 96.19 86 PHE A CA 1
ATOM 607 C C . PHE A 1 86 ? 6.456 -5.252 -1.560 1.00 96.19 86 PHE A C 1
ATOM 609 O O . PHE A 1 86 ? 5.630 -4.412 -1.199 1.00 96.19 86 PHE A O 1
ATOM 616 N N . GLY A 1 87 ? 6.782 -6.273 -0.760 1.00 97.06 87 GLY A N 1
ATOM 617 C CA . GLY A 1 87 ? 6.425 -6.384 0.654 1.00 97.06 87 GLY A CA 1
ATOM 618 C C . GLY A 1 87 ? 6.702 -5.110 1.447 1.00 97.06 87 GLY A C 1
ATOM 619 O O . GLY A 1 87 ? 5.861 -4.708 2.246 1.00 97.06 87 GLY A O 1
ATOM 620 N N . LEU A 1 88 ? 7.813 -4.418 1.173 1.00 97.75 88 LEU A N 1
ATOM 621 C CA . LEU A 1 88 ? 8.174 -3.154 1.827 1.00 97.75 88 LEU A CA 1
ATOM 622 C C . LEU A 1 88 ? 7.148 -2.044 1.555 1.00 97.75 88 LEU A C 1
ATOM 624 O O . LEU A 1 88 ? 6.757 -1.319 2.469 1.00 97.75 88 LEU A O 1
ATOM 628 N N . CYS A 1 89 ? 6.648 -1.963 0.321 1.00 97.62 89 CYS A N 1
ATOM 629 C CA . CYS A 1 89 ? 5.589 -1.033 -0.078 1.00 97.62 89 CYS A CA 1
ATOM 630 C C . CYS A 1 89 ? 4.293 -1.298 0.717 1.00 97.62 89 CYS A C 1
ATOM 632 O O . CYS A 1 89 ? 3.657 -0.381 1.253 1.00 97.62 89 CYS A O 1
ATOM 634 N N . ASN A 1 90 ? 3.946 -2.575 0.892 1.00 98.06 90 ASN A N 1
ATOM 635 C CA . ASN A 1 90 ? 2.786 -2.997 1.677 1.00 98.06 90 ASN A CA 1
ATOM 636 C C . ASN A 1 90 ? 2.974 -2.789 3.196 1.00 98.06 90 ASN A C 1
ATOM 638 O O . ASN A 1 90 ? 2.031 -2.368 3.868 1.00 98.06 90 ASN A O 1
ATOM 642 N N . ILE A 1 91 ? 4.181 -2.988 3.741 1.00 98.50 91 ILE A N 1
ATOM 643 C CA . ILE A 1 91 ? 4.509 -2.638 5.135 1.00 98.50 91 ILE A CA 1
ATOM 644 C C . ILE A 1 91 ? 4.288 -1.143 5.360 1.00 98.50 91 ILE A C 1
ATOM 646 O O . ILE A 1 91 ? 3.572 -0.766 6.286 1.00 98.50 91 ILE A O 1
ATOM 650 N N . CYS A 1 92 ? 4.850 -0.288 4.503 1.00 97.94 92 CYS A N 1
ATOM 651 C CA . CYS A 1 92 ? 4.678 1.159 4.619 1.00 97.94 92 CYS A CA 1
ATOM 652 C C . CYS A 1 92 ? 3.209 1.571 4.527 1.00 97.94 92 CYS A C 1
ATOM 654 O O . CYS A 1 92 ? 2.751 2.384 5.329 1.00 97.94 92 CYS A O 1
ATOM 656 N N . THR A 1 93 ? 2.449 0.958 3.618 1.00 98.38 93 THR A N 1
ATOM 657 C CA . THR A 1 93 ? 1.001 1.169 3.514 1.00 98.38 93 THR A CA 1
ATOM 658 C C . THR A 1 93 ? 0.291 0.831 4.824 1.00 98.38 93 THR A C 1
ATOM 660 O O . THR A 1 93 ? -0.450 1.659 5.354 1.00 98.38 93 THR A O 1
ATOM 663 N N . ALA A 1 94 ? 0.552 -0.348 5.392 1.00 98.31 94 ALA A N 1
ATOM 664 C CA . ALA A 1 94 ? -0.069 -0.779 6.638 1.00 98.31 94 ALA A CA 1
ATOM 665 C C . ALA A 1 94 ? 0.310 0.109 7.830 1.00 98.31 94 ALA A C 1
ATOM 667 O O . ALA A 1 94 ? -0.544 0.449 8.648 1.00 98.31 94 ALA A O 1
ATOM 668 N N . VAL A 1 95 ? 1.579 0.509 7.918 1.00 98.25 95 VAL A N 1
ATOM 669 C CA . VAL A 1 95 ? 2.088 1.401 8.962 1.00 98.25 95 VAL A CA 1
ATOM 670 C C . VAL A 1 95 ? 1.381 2.750 8.891 1.00 98.25 95 VAL A C 1
ATOM 672 O O . VAL A 1 95 ? 0.766 3.162 9.875 1.00 98.25 95 VAL A O 1
ATOM 675 N N . ILE A 1 96 ? 1.397 3.407 7.729 1.00 98.12 96 ILE A N 1
ATOM 676 C CA . ILE A 1 96 ? 0.780 4.727 7.555 1.00 98.12 96 ILE A CA 1
ATOM 677 C C . ILE A 1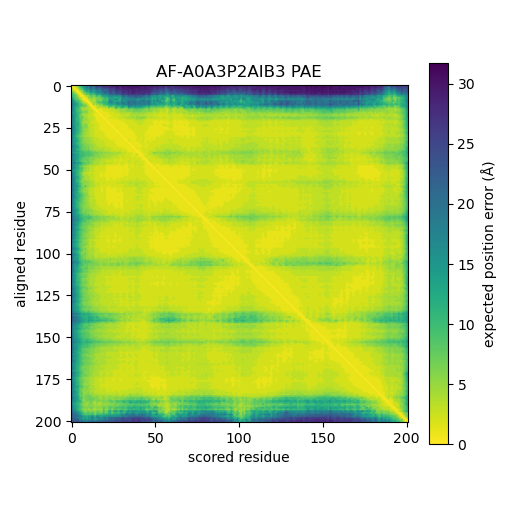 96 ? -0.723 4.653 7.850 1.00 98.12 96 ILE A C 1
ATOM 679 O O . ILE A 1 96 ? -1.216 5.416 8.679 1.00 98.12 96 ILE A O 1
ATOM 683 N N . VAL A 1 97 ? -1.448 3.704 7.249 1.00 98.00 97 VAL A N 1
ATOM 684 C CA . VAL A 1 97 ? -2.897 3.552 7.466 1.00 98.00 97 VAL A CA 1
ATOM 685 C C . VAL A 1 97 ? -3.213 3.252 8.931 1.00 98.00 97 VAL A C 1
ATOM 687 O O . VAL A 1 97 ? -4.033 3.939 9.538 1.00 98.00 97 VAL A O 1
ATOM 690 N N . GLY A 1 98 ? -2.539 2.268 9.527 1.00 96.25 98 GLY A N 1
ATOM 691 C CA . GLY A 1 98 ? -2.800 1.842 10.899 1.00 96.25 98 GLY A CA 1
ATOM 692 C C . GLY A 1 98 ? -2.536 2.945 11.927 1.00 96.25 98 GLY A C 1
ATOM 693 O O . GLY A 1 98 ? -3.329 3.126 12.852 1.00 96.25 98 GLY A O 1
ATOM 694 N N . TYR A 1 99 ? -1.461 3.724 11.770 1.00 96.56 99 TYR A N 1
ATOM 695 C CA . TYR A 1 99 ? -1.190 4.853 12.666 1.00 96.56 99 TYR A CA 1
ATOM 696 C C . TYR A 1 99 ? -2.126 6.041 12.425 1.00 96.56 99 TYR A C 1
ATOM 698 O O . TYR A 1 99 ? -2.566 6.654 13.397 1.00 96.56 99 TYR A O 1
ATOM 706 N N . MET A 1 100 ? -2.503 6.335 11.178 1.00 95.75 100 MET A N 1
ATOM 707 C CA . MET A 1 100 ? -3.471 7.399 10.874 1.00 95.75 100 MET A CA 1
ATOM 708 C C . MET A 1 100 ? -4.861 7.088 11.440 1.00 95.75 100 MET A C 1
ATOM 710 O O . MET A 1 100 ? -5.527 7.981 11.969 1.00 95.75 100 MET A O 1
ATOM 714 N N . VAL A 1 101 ? -5.273 5.818 11.410 1.00 94.38 101 VAL A N 1
ATOM 715 C CA . VAL A 1 101 ? -6.495 5.351 12.079 1.00 94.38 101 VAL A CA 1
ATOM 716 C C . VAL A 1 101 ? -6.399 5.536 13.591 1.00 94.38 101 VAL A C 1
ATOM 718 O O . VAL A 1 101 ? -7.292 6.133 14.191 1.00 94.38 101 VAL A O 1
ATOM 721 N N . ARG A 1 102 ? -5.296 5.103 14.213 1.00 92.44 102 ARG A N 1
ATOM 722 C CA . ARG A 1 102 ? -5.079 5.268 15.663 1.00 92.44 102 ARG A CA 1
ATOM 723 C C . ARG A 1 102 ? -5.060 6.730 16.102 1.00 92.44 102 ARG A C 1
ATOM 725 O O . ARG A 1 102 ? -5.553 7.056 17.178 1.00 92.44 102 ARG A O 1
ATOM 732 N N . ALA A 1 103 ? -4.548 7.609 15.244 1.00 90.38 103 ALA A N 1
ATOM 733 C CA . ALA A 1 103 ? -4.547 9.054 15.433 1.00 90.38 103 ALA A CA 1
ATOM 734 C C . ALA A 1 103 ? -5.912 9.725 15.162 1.00 90.38 103 ALA A C 1
ATOM 736 O O . ALA A 1 103 ? -6.000 10.951 15.205 1.00 90.38 103 ALA A O 1
ATOM 737 N N . GLY A 1 104 ? -6.965 8.959 14.849 1.00 89.56 104 GLY A N 1
ATOM 738 C CA . GLY A 1 104 ? -8.319 9.470 14.606 1.00 89.56 104 GLY A CA 1
ATOM 739 C C . GLY A 1 104 ? -8.507 10.162 13.252 1.00 89.56 104 GLY A C 1
ATOM 740 O O . GLY A 1 104 ? -9.559 10.734 12.984 1.00 89.56 104 GLY A O 1
ATOM 741 N N . LYS A 1 105 ? -7.523 10.111 12.345 1.00 90.50 105 LYS A N 1
ATOM 742 C CA . LYS A 1 105 ? -7.589 10.838 11.064 1.00 90.50 105 LYS A CA 1
ATOM 743 C C . LYS A 1 105 ? -8.635 10.271 10.107 1.00 90.50 105 LYS A C 1
ATOM 745 O O . LYS A 1 105 ? -9.108 10.986 9.236 1.00 90.50 105 LYS A O 1
ATOM 750 N N . PHE A 1 106 ? -9.064 9.028 10.303 1.00 90.69 106 PHE A N 1
ATOM 751 C CA . PHE A 1 106 ? -10.122 8.409 9.499 1.00 90.69 106 PHE A CA 1
ATOM 752 C C . PHE A 1 106 ? -11.535 8.899 9.869 1.00 90.69 106 PHE A C 1
ATOM 754 O O . PHE A 1 106 ? -12.511 8.505 9.237 1.00 90.69 106 PHE A O 1
ATOM 761 N N . GLN A 1 107 ? -11.685 9.801 10.842 1.00 85.31 107 GLN A N 1
ATOM 762 C CA . GLN A 1 107 ? -12.984 10.416 11.135 1.00 85.31 107 GLN A CA 1
ATOM 763 C C . GLN A 1 107 ? -13.423 11.389 10.027 1.00 85.31 107 GLN A C 1
ATOM 765 O O . GLN A 1 107 ? -14.604 11.439 9.663 1.00 85.31 107 GLN A O 1
ATOM 770 N N . SER A 1 108 ? -12.472 12.097 9.412 1.00 91.12 108 SER A N 1
ATOM 771 C CA . SER A 1 108 ? -12.733 13.072 8.353 1.00 91.12 108 SER A CA 1
ATOM 772 C C . SER A 1 108 ? -12.334 12.552 6.972 1.00 91.12 108 SER A C 1
ATOM 774 O O . SER A 1 108 ? -11.416 11.746 6.822 1.00 91.12 108 SER A O 1
ATOM 776 N N . LEU A 1 109 ? -13.024 13.048 5.942 1.00 92.50 109 LEU A N 1
ATOM 777 C CA . LEU A 1 109 ? -12.663 12.791 4.546 1.00 92.50 109 LEU A CA 1
ATOM 778 C C . LEU A 1 109 ? -11.249 13.310 4.238 1.00 92.50 109 LEU A C 1
ATOM 780 O O . LEU A 1 109 ? -10.456 12.628 3.598 1.00 92.50 109 LEU A O 1
ATOM 784 N N . LEU A 1 110 ? -10.912 14.492 4.761 1.00 94.06 110 LEU A N 1
ATOM 785 C CA . LEU A 1 110 ? -9.599 15.104 4.577 1.00 94.06 110 LEU A CA 1
ATOM 786 C C . LEU A 1 110 ? -8.471 14.227 5.136 1.00 94.06 110 LEU A C 1
ATOM 788 O O . LEU A 1 110 ? -7.427 14.097 4.505 1.00 94.06 110 LEU A O 1
ATOM 792 N N . GLY A 1 111 ? -8.672 13.586 6.291 1.00 94.12 111 GLY A N 1
ATOM 793 C CA . GLY A 1 111 ? -7.665 12.685 6.843 1.00 94.12 111 GLY A CA 1
ATOM 794 C C . GLY A 1 111 ? -7.468 11.418 6.005 1.00 94.12 111 GLY A C 1
ATOM 795 O O . GLY A 1 111 ? -6.334 10.949 5.899 1.00 94.12 111 GLY A O 1
ATOM 796 N N . ALA A 1 112 ? -8.513 10.913 5.338 1.00 95.31 112 ALA A N 1
ATOM 797 C CA . ALA A 1 112 ? -8.378 9.832 4.358 1.00 95.31 112 ALA A CA 1
ATOM 798 C C . ALA A 1 112 ? -7.574 10.278 3.124 1.00 95.31 112 ALA A C 1
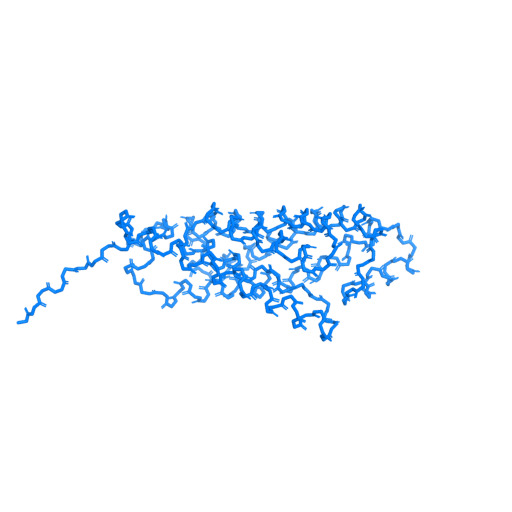ATOM 800 O O . ALA A 1 112 ? -6.648 9.573 2.730 1.00 95.31 112 ALA A O 1
ATOM 801 N N . ILE A 1 113 ? -7.844 11.477 2.589 1.00 96.75 113 ILE A N 1
ATOM 802 C CA . ILE A 1 113 ? -7.103 12.056 1.449 1.00 96.75 113 ILE A CA 1
ATOM 803 C C . ILE A 1 113 ? -5.617 12.243 1.789 1.00 96.75 113 ILE A C 1
ATOM 805 O O . ILE A 1 113 ? -4.736 11.857 1.019 1.00 96.75 113 ILE A O 1
ATOM 809 N N . ILE A 1 114 ? -5.320 12.808 2.963 1.00 97.12 114 ILE A N 1
ATOM 810 C CA . ILE A 1 114 ? -3.936 12.986 3.422 1.00 97.12 114 ILE A CA 1
ATOM 811 C C . ILE A 1 114 ? -3.256 11.623 3.570 1.00 97.12 114 ILE A C 1
ATOM 813 O O . ILE A 1 114 ? -2.119 11.451 3.137 1.00 97.12 114 ILE A O 1
ATOM 817 N N . THR A 1 115 ? -3.956 10.631 4.127 1.00 97.38 115 THR A N 1
ATOM 818 C CA . THR A 1 115 ? -3.420 9.269 4.252 1.00 97.38 115 THR A CA 1
ATOM 819 C C . THR A 1 115 ? -3.114 8.672 2.880 1.00 97.38 115 THR A C 1
ATOM 821 O O . THR A 1 115 ? -2.018 8.151 2.695 1.00 97.38 115 THR A O 1
ATOM 824 N N . SER A 1 116 ? -4.021 8.776 1.900 1.00 97.25 116 SER A N 1
ATOM 825 C CA . SER A 1 116 ? -3.772 8.250 0.553 1.00 97.25 116 SER A CA 1
ATOM 826 C C . SER A 1 116 ? -2.580 8.922 -0.117 1.00 97.25 116 SER A C 1
ATOM 828 O O . SER A 1 116 ? -1.786 8.233 -0.748 1.00 97.25 116 SER A O 1
ATOM 830 N N . LEU A 1 117 ? -2.402 10.234 0.072 1.00 97.44 117 LEU A N 1
ATOM 831 C CA . LEU A 1 117 ? -1.256 10.961 -0.475 1.00 97.44 117 LEU A CA 1
ATOM 832 C C . LEU A 1 117 ? 0.065 10.489 0.149 1.00 97.44 117 LEU A C 1
ATOM 834 O O . LEU A 1 117 ? 1.021 10.210 -0.572 1.00 97.44 117 LEU A O 1
ATOM 838 N N . LEU A 1 118 ? 0.110 10.344 1.478 1.00 97.81 118 LEU A N 1
ATOM 839 C CA . LEU A 1 118 ? 1.294 9.846 2.184 1.00 97.81 118 LEU A CA 1
ATOM 840 C C . LEU A 1 118 ? 1.655 8.424 1.744 1.00 97.81 118 LEU A C 1
ATOM 842 O O . LEU A 1 118 ? 2.819 8.141 1.462 1.00 97.81 118 LEU A O 1
ATOM 846 N N . VAL A 1 119 ? 0.658 7.539 1.647 1.00 97.94 119 VAL A N 1
ATOM 847 C CA . VAL A 1 119 ? 0.859 6.168 1.167 1.00 97.94 119 VAL A CA 1
ATOM 848 C C . VAL A 1 119 ? 1.347 6.181 -0.282 1.00 97.94 119 VAL A C 1
ATOM 850 O O . VAL A 1 119 ? 2.310 5.483 -0.592 1.00 97.94 119 VAL A O 1
ATOM 853 N N . ALA A 1 120 ? 0.745 6.984 -1.161 1.00 97.31 120 ALA A N 1
ATOM 854 C CA . ALA A 1 120 ? 1.119 7.052 -2.570 1.00 97.31 120 ALA A CA 1
ATOM 855 C C . ALA A 1 120 ? 2.573 7.496 -2.771 1.00 97.31 120 ALA A C 1
ATOM 857 O O . ALA A 1 120 ? 3.322 6.838 -3.494 1.00 97.31 120 ALA A O 1
ATOM 858 N N . ILE A 1 121 ? 2.993 8.562 -2.083 1.00 97.00 121 ILE A N 1
ATOM 859 C CA . ILE A 1 121 ? 4.366 9.077 -2.153 1.00 97.00 121 ILE A CA 1
ATOM 860 C C . ILE A 1 121 ? 5.352 8.045 -1.599 1.00 97.00 121 ILE A C 1
ATOM 862 O O . ILE A 1 121 ? 6.341 7.730 -2.260 1.00 97.00 121 ILE A O 1
ATOM 866 N N . ALA A 1 122 ? 5.068 7.462 -0.430 1.00 97.44 122 ALA A N 1
ATOM 867 C CA . ALA A 1 122 ? 5.933 6.444 0.165 1.00 97.44 122 ALA A CA 1
ATOM 868 C C . ALA A 1 122 ? 6.106 5.229 -0.763 1.00 97.44 122 ALA A C 1
ATOM 870 O O . ALA A 1 122 ? 7.220 4.748 -0.964 1.00 97.44 122 ALA A O 1
ATOM 871 N N . ASN A 1 123 ? 5.019 4.766 -1.385 1.00 97.56 123 ASN A N 1
ATOM 872 C CA . ASN A 1 123 ? 5.060 3.657 -2.336 1.00 97.56 123 ASN A CA 1
ATOM 873 C C . ASN A 1 123 ? 5.751 4.031 -3.654 1.00 97.56 123 ASN A C 1
ATOM 875 O O . ASN A 1 123 ? 6.349 3.160 -4.275 1.00 97.56 123 ASN A O 1
ATOM 879 N N . ALA A 1 124 ? 5.711 5.290 -4.097 1.00 96.19 124 ALA A N 1
ATOM 880 C CA . ALA A 1 124 ? 6.463 5.718 -5.276 1.00 96.19 124 ALA A CA 1
ATOM 881 C C . ALA A 1 124 ? 7.974 5.723 -4.999 1.00 96.19 124 ALA A C 1
ATOM 883 O O . ALA A 1 124 ? 8.737 5.162 -5.786 1.00 96.19 124 ALA A O 1
ATOM 884 N N . ILE A 1 125 ? 8.385 6.275 -3.850 1.00 96.75 125 ILE A N 1
ATOM 885 C CA . ILE A 1 125 ? 9.790 6.332 -3.414 1.00 96.75 125 ILE A CA 1
ATOM 886 C C . ILE A 1 125 ? 10.374 4.928 -3.253 1.00 96.75 125 ILE A C 1
ATOM 888 O O . ILE A 1 125 ? 11.494 4.682 -3.686 1.00 96.75 125 ILE A O 1
ATOM 892 N N . LEU A 1 126 ? 9.626 4.002 -2.649 1.00 97.12 126 LEU A N 1
ATOM 893 C CA . LEU A 1 126 ? 10.086 2.626 -2.447 1.00 97.12 126 LEU A CA 1
ATOM 894 C C . LEU A 1 126 ? 9.934 1.773 -3.706 1.00 97.12 126 LEU A C 1
ATOM 896 O O . LEU A 1 126 ? 10.820 0.999 -4.052 1.00 97.12 126 LEU A O 1
ATOM 900 N N . GLY A 1 127 ? 8.814 1.913 -4.410 1.00 96.31 127 GLY A N 1
ATOM 901 C CA . GLY A 1 127 ? 8.469 1.067 -5.543 1.00 96.31 127 GLY A CA 1
ATOM 902 C C . GLY A 1 127 ? 9.359 1.293 -6.760 1.00 96.31 127 GLY A C 1
ATOM 903 O O . GLY A 1 127 ? 9.611 0.340 -7.488 1.00 96.31 127 GLY A O 1
ATOM 904 N N . ALA A 1 128 ? 9.854 2.512 -6.988 1.00 96.56 128 ALA A N 1
ATOM 905 C CA . ALA A 1 128 ? 10.729 2.822 -8.120 1.00 96.56 128 ALA A CA 1
ATOM 906 C C . ALA A 1 128 ? 12.093 2.100 -8.076 1.00 96.56 128 ALA A C 1
ATOM 908 O O . ALA A 1 128 ? 12.403 1.392 -9.034 1.00 96.56 128 ALA A O 1
ATOM 909 N N . PRO A 1 129 ? 12.898 2.179 -6.998 1.00 96.94 129 PRO A N 1
ATOM 910 C CA . PRO A 1 129 ? 14.151 1.435 -6.929 1.00 96.94 129 PRO A CA 1
ATOM 911 C C . PRO A 1 129 ? 13.918 -0.078 -6.925 1.00 96.94 129 PRO A C 1
ATOM 913 O O . PRO A 1 129 ? 14.638 -0.798 -7.611 1.00 96.94 129 PRO A O 1
ATOM 916 N N . ILE A 1 130 ? 12.878 -0.571 -6.236 1.00 96.62 130 ILE A N 1
ATOM 917 C CA . ILE A 1 130 ? 12.528 -2.000 -6.266 1.00 96.62 130 ILE A CA 1
ATOM 918 C C . ILE A 1 130 ? 12.206 -2.431 -7.703 1.00 96.62 130 ILE A C 1
ATOM 920 O O . ILE A 1 130 ? 12.688 -3.458 -8.167 1.00 96.62 130 ILE A O 1
ATOM 924 N N . ALA A 1 131 ? 11.448 -1.627 -8.447 1.00 95.88 131 ALA A N 1
ATOM 925 C CA . ALA A 1 131 ? 11.132 -1.899 -9.842 1.00 95.88 131 ALA A CA 1
ATOM 926 C C . ALA A 1 131 ? 12.362 -1.995 -10.740 1.00 95.88 131 ALA A C 1
ATOM 928 O O . ALA A 1 131 ? 12.434 -2.887 -11.585 1.00 95.88 131 ALA A O 1
ATOM 929 N N . VAL A 1 132 ? 13.315 -1.082 -10.560 1.00 96.56 132 VAL A N 1
ATOM 930 C CA . VAL A 1 132 ? 14.566 -1.076 -11.320 1.00 96.56 132 VAL A CA 1
ATOM 931 C C . VAL A 1 132 ? 15.411 -2.299 -10.978 1.00 96.56 132 VAL A C 1
ATOM 933 O O . VAL A 1 132 ? 15.865 -2.988 -11.883 1.00 96.56 132 VAL A O 1
ATOM 936 N N . VAL A 1 133 ? 15.560 -2.626 -9.694 1.00 95.81 133 VAL A N 1
ATOM 937 C CA . VAL A 1 133 ? 16.373 -3.768 -9.248 1.00 95.81 133 VAL A CA 1
ATOM 938 C C . VAL A 1 133 ? 15.766 -5.109 -9.664 1.00 95.81 133 VAL A C 1
ATOM 940 O O . VAL A 1 133 ? 16.488 -6.000 -10.097 1.00 95.81 133 VAL A O 1
ATOM 943 N N . VAL A 1 134 ? 14.448 -5.270 -9.533 1.00 95.19 134 VAL A N 1
ATOM 944 C CA . VAL A 1 134 ? 13.780 -6.564 -9.748 1.00 95.19 134 VAL A CA 1
ATOM 945 C C . VAL A 1 134 ? 13.456 -6.813 -11.222 1.00 95.19 134 VAL A C 1
ATOM 947 O O . VAL A 1 134 ? 13.473 -7.959 -11.664 1.00 95.19 134 VAL A O 1
ATOM 950 N N . TYR A 1 135 ? 13.145 -5.756 -11.977 1.00 93.94 135 TYR A N 1
ATOM 951 C CA . TYR A 1 135 ? 12.593 -5.865 -13.332 1.00 93.94 135 TYR A CA 1
ATOM 952 C C . TYR A 1 135 ? 13.306 -4.986 -14.371 1.00 93.94 135 TYR A C 1
ATOM 954 O O . TYR A 1 135 ? 12.849 -4.883 -15.504 1.00 93.94 135 TYR A O 1
ATOM 962 N N . GLY A 1 136 ? 14.385 -4.287 -14.009 1.00 92.62 136 GLY A N 1
ATOM 963 C CA . GLY A 1 136 ? 15.027 -3.322 -14.910 1.00 92.62 136 GLY A CA 1
ATOM 964 C C . GLY A 1 136 ? 14.168 -2.083 -15.194 1.00 92.62 136 GLY A C 1
ATOM 965 O O . GLY A 1 136 ? 14.432 -1.360 -16.145 1.00 92.62 136 GLY A O 1
ATOM 966 N N . GLY A 1 137 ? 13.131 -1.835 -14.385 1.00 86.44 137 GLY A N 1
ATOM 967 C CA . GLY A 1 137 ? 12.253 -0.664 -14.471 1.00 86.44 137 GLY A CA 1
ATOM 968 C C . GLY A 1 137 ? 10.946 -0.889 -15.237 1.00 86.44 137 GLY A C 1
ATOM 969 O O . GLY A 1 137 ? 10.024 -0.093 -15.057 1.00 86.44 137 GLY A O 1
ATOM 970 N N . ILE A 1 138 ? 10.828 -1.983 -16.000 1.00 89.62 138 ILE A N 1
ATOM 971 C CA . ILE A 1 138 ? 9.635 -2.354 -16.782 1.00 89.62 138 ILE A CA 1
ATOM 972 C C . ILE A 1 138 ? 9.139 -3.735 -16.332 1.00 89.62 138 ILE A C 1
ATOM 974 O O . ILE A 1 138 ? 9.842 -4.729 -16.465 1.00 89.62 138 ILE A O 1
ATOM 978 N N . GLN A 1 139 ? 7.921 -3.802 -15.795 1.00 88.25 139 GLN A N 1
ATOM 979 C CA . GLN A 1 139 ? 7.340 -4.990 -15.148 1.00 88.25 139 GLN A CA 1
ATOM 980 C C . GLN A 1 139 ? 6.444 -5.864 -16.036 1.00 88.25 139 GLN A C 1
ATOM 982 O O . GLN A 1 139 ? 6.082 -6.970 -15.640 1.00 88.25 139 GLN A O 1
ATOM 987 N N . GLY A 1 140 ? 6.055 -5.382 -17.212 1.00 85.75 140 GLY A N 1
ATOM 988 C CA . GLY A 1 140 ? 5.004 -5.967 -18.044 1.00 85.75 140 GLY A CA 1
ATOM 989 C C . GLY A 1 140 ? 3.576 -5.577 -17.626 1.00 85.75 140 GLY A C 1
ATOM 990 O O . GLY A 1 140 ? 2.621 -6.262 -18.012 1.00 85.75 140 GLY A O 1
ATOM 991 N N . GLY A 1 141 ? 3.410 -4.505 -16.844 1.00 87.31 141 GLY A N 1
ATOM 992 C CA . GLY A 1 141 ? 2.127 -4.004 -16.329 1.00 87.31 141 GLY A CA 1
ATOM 993 C C . GLY A 1 141 ? 1.692 -2.674 -16.959 1.00 87.31 141 GLY A C 1
ATOM 994 O O . GLY A 1 141 ? 2.456 -2.029 -17.670 1.00 87.31 141 GLY A O 1
ATOM 995 N N . GLY A 1 142 ? 0.463 -2.222 -16.683 1.00 88.75 142 GLY A N 1
ATOM 996 C CA . GLY A 1 142 ? -0.058 -0.982 -17.282 1.00 88.75 142 GLY A CA 1
ATOM 997 C C . GLY A 1 142 ? 0.686 0.289 -16.850 1.00 88.75 142 GLY A C 1
ATOM 998 O O . GLY A 1 142 ? 0.719 1.264 -17.594 1.00 88.75 142 GLY A O 1
ATOM 999 N N . VAL A 1 143 ? 1.341 0.279 -15.682 1.00 93.12 143 VAL A N 1
ATOM 1000 C CA . VAL A 1 143 ? 2.179 1.399 -15.204 1.00 93.12 143 VAL A CA 1
ATOM 1001 C C . VAL A 1 143 ? 3.383 1.637 -16.120 1.00 93.12 143 VAL A C 1
ATOM 1003 O O . VAL A 1 143 ? 3.849 2.770 -16.242 1.00 93.12 143 VAL A O 1
ATOM 1006 N N . ASP A 1 144 ? 3.849 0.607 -16.828 1.00 93.94 144 ASP A N 1
ATOM 1007 C CA . ASP A 1 144 ? 4.994 0.729 -17.729 1.00 93.94 144 ASP A CA 1
ATOM 1008 C C . ASP A 1 144 ? 4.699 1.599 -18.949 1.00 93.94 144 ASP A C 1
ATOM 1010 O O . ASP A 1 144 ? 5.634 2.117 -19.551 1.00 93.94 144 ASP A O 1
ATOM 1014 N N . LEU A 1 145 ? 3.423 1.829 -19.284 1.00 93.50 145 LEU A N 1
ATOM 1015 C CA . LEU A 1 145 ? 3.046 2.798 -20.312 1.00 93.50 145 LEU A CA 1
ATOM 1016 C C . LEU A 1 145 ? 3.525 4.206 -19.936 1.00 93.50 145 LEU A C 1
ATOM 1018 O O . LEU A 1 145 ? 4.072 4.926 -20.772 1.00 93.50 145 LEU A O 1
ATOM 1022 N N . PHE A 1 146 ? 3.376 4.581 -18.663 1.00 94.31 146 PHE A N 1
ATOM 1023 C CA . PHE A 1 146 ? 3.907 5.845 -18.165 1.00 94.31 146 PHE A CA 1
ATOM 1024 C C . PHE A 1 146 ? 5.434 5.826 -18.131 1.00 94.31 146 PHE A C 1
ATOM 1026 O O . PHE A 1 146 ? 6.052 6.796 -18.564 1.00 94.31 146 PHE A O 1
ATOM 1033 N N . THR A 1 147 ? 6.048 4.729 -17.673 1.00 95.69 147 THR A N 1
ATOM 1034 C CA . THR A 1 147 ? 7.515 4.596 -17.642 1.00 95.69 147 THR A CA 1
ATOM 1035 C C . THR A 1 147 ? 8.106 4.775 -19.041 1.00 95.69 147 THR A C 1
ATOM 1037 O O . THR A 1 147 ? 9.022 5.572 -19.221 1.00 95.69 147 THR A O 1
ATOM 1040 N N . ALA A 1 148 ? 7.548 4.098 -20.047 1.00 95.25 148 ALA A N 1
ATOM 1041 C CA . ALA A 1 148 ? 7.966 4.213 -21.440 1.00 95.25 148 ALA A CA 1
ATOM 1042 C C . ALA A 1 148 ? 7.793 5.641 -21.976 1.00 95.25 148 ALA A C 1
ATOM 1044 O O . ALA A 1 148 ? 8.687 6.153 -22.646 1.00 95.25 148 ALA A O 1
ATOM 1045 N N . GLY A 1 149 ? 6.688 6.312 -21.630 1.00 95.56 149 GLY A N 1
ATOM 1046 C CA . GLY A 1 149 ? 6.480 7.722 -21.958 1.00 95.56 149 GLY A CA 1
ATOM 1047 C C . GLY A 1 149 ? 7.574 8.628 -21.383 1.00 95.56 149 GLY A C 1
ATOM 1048 O O . GLY A 1 149 ? 8.155 9.426 -22.111 1.00 95.56 149 GLY A O 1
ATOM 1049 N N . PHE A 1 150 ? 7.920 8.474 -20.102 1.00 96.19 150 PHE A N 1
ATOM 1050 C CA . PHE A 1 150 ? 8.983 9.271 -19.477 1.00 96.19 150 PHE A CA 1
ATOM 1051 C C . PHE A 1 150 ? 10.382 8.950 -20.022 1.00 96.19 150 PHE A C 1
ATOM 1053 O O . PHE A 1 150 ? 11.186 9.871 -20.179 1.00 96.19 150 PHE A O 1
ATOM 1060 N N . LEU A 1 151 ? 10.660 7.687 -20.359 1.00 96.94 151 LEU A N 1
ATOM 1061 C CA . LEU A 1 151 ? 11.889 7.293 -21.058 1.00 96.94 151 LEU A CA 1
ATOM 1062 C C . LEU A 1 151 ? 11.986 7.959 -22.438 1.00 96.94 151 LEU A C 1
ATOM 1064 O O . LEU A 1 151 ? 13.037 8.487 -22.791 1.00 96.94 151 LEU A O 1
ATOM 1068 N N . ALA A 1 152 ? 10.887 8.000 -23.198 1.00 96.50 152 ALA A N 1
ATOM 1069 C CA . ALA A 1 152 ? 10.838 8.665 -24.502 1.00 96.50 152 ALA A CA 1
ATOM 1070 C C . ALA A 1 152 ? 11.054 10.188 -24.405 1.00 96.50 152 ALA A C 1
ATOM 1072 O O . ALA A 1 152 ? 11.555 10.801 -25.343 1.00 96.50 152 ALA A O 1
ATOM 1073 N N . LEU A 1 153 ? 10.730 10.790 -23.256 1.00 96.56 153 LEU A N 1
ATOM 1074 C CA . LEU A 1 153 ? 11.033 12.189 -22.934 1.00 96.56 153 LEU A CA 1
ATOM 1075 C C . LEU A 1 153 ? 12.489 12.413 -22.475 1.00 96.56 153 LEU A C 1
ATOM 1077 O O . LEU A 1 153 ? 12.840 13.531 -22.104 1.00 96.56 153 LEU A O 1
ATOM 1081 N N . GLY A 1 154 ? 13.333 11.377 -22.489 1.00 95.81 154 GLY A N 1
ATOM 1082 C CA . GLY A 1 154 ? 14.763 11.466 -22.182 1.00 95.81 154 GLY A CA 1
ATOM 1083 C C . GLY A 1 154 ? 15.132 11.289 -20.708 1.00 95.81 154 GLY A C 1
ATOM 1084 O O . GLY A 1 154 ? 16.275 11.551 -20.342 1.00 95.81 154 GLY A O 1
ATOM 1085 N N . ASN A 1 155 ? 14.201 10.850 -19.853 1.00 96.88 155 ASN A N 1
ATOM 1086 C CA . ASN A 1 155 ? 14.523 10.522 -18.460 1.00 96.88 155 ASN A CA 1
ATOM 1087 C C . ASN A 1 155 ? 15.324 9.214 -18.377 1.00 96.88 155 ASN A C 1
ATOM 1089 O O . ASN A 1 155 ? 15.134 8.307 -19.188 1.00 96.88 155 ASN A O 1
ATOM 1093 N N . ASP A 1 156 ? 16.170 9.083 -17.352 1.00 96.69 156 ASP A N 1
ATOM 1094 C CA . ASP A 1 156 ? 16.776 7.797 -17.005 1.00 96.69 156 ASP A CA 1
ATOM 1095 C C . ASP A 1 156 ? 15.723 6.820 -16.448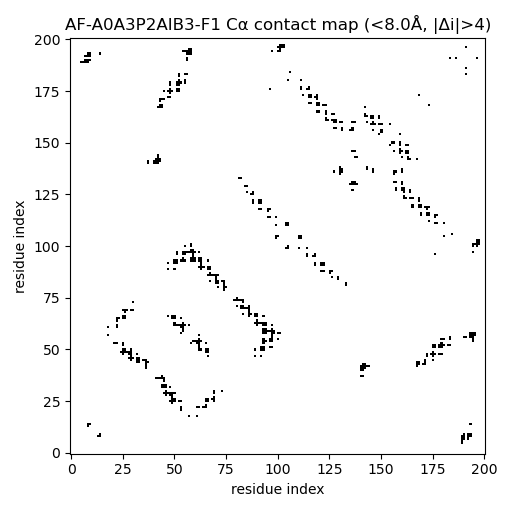 1.00 96.69 156 ASP A C 1
ATOM 1097 O O . ASP A 1 156 ? 14.618 7.206 -16.056 1.00 96.69 156 ASP A O 1
ATOM 1101 N N . ILE A 1 157 ? 16.072 5.534 -16.389 1.00 96.12 157 ILE A N 1
ATOM 1102 C CA . ILE A 1 157 ? 15.138 4.470 -16.006 1.00 96.12 157 ILE A CA 1
ATOM 1103 C C . ILE A 1 157 ? 14.580 4.616 -14.589 1.00 96.12 157 ILE A C 1
ATOM 1105 O O . ILE A 1 157 ? 13.409 4.309 -14.365 1.00 96.12 157 ILE A O 1
ATOM 1109 N N . LEU A 1 158 ? 15.379 5.100 -13.634 1.00 96.56 158 LEU A N 1
ATOM 1110 C CA . LEU A 1 158 ? 14.940 5.247 -12.251 1.00 96.56 158 LEU A CA 1
ATOM 1111 C C . LEU A 1 158 ? 13.985 6.432 -12.124 1.00 96.56 158 LEU A C 1
ATOM 1113 O O . LEU A 1 158 ? 12.910 6.286 -11.537 1.00 96.56 158 LEU A O 1
ATOM 1117 N N . SER A 1 159 ? 14.337 7.572 -12.720 1.00 96.31 159 SER A N 1
ATOM 1118 C CA . SER A 1 159 ? 13.479 8.760 -12.748 1.00 96.31 159 SER A CA 1
ATOM 1119 C C . SER A 1 159 ? 12.164 8.485 -13.476 1.00 96.31 159 SER A C 1
ATOM 1121 O O . SER A 1 159 ? 11.095 8.811 -12.961 1.00 96.31 159 SER A O 1
ATOM 1123 N N . ALA A 1 160 ? 12.212 7.805 -14.625 1.00 97.00 160 ALA A N 1
ATOM 1124 C CA . ALA A 1 160 ? 11.021 7.398 -15.364 1.00 97.00 160 ALA A CA 1
ATOM 1125 C C . ALA A 1 160 ? 10.129 6.458 -14.538 1.00 97.00 160 ALA A C 1
ATOM 1127 O O . ALA A 1 160 ? 8.922 6.681 -14.431 1.00 97.00 160 ALA A O 1
ATOM 1128 N N . ALA A 1 161 ? 10.721 5.446 -13.895 1.00 95.25 161 ALA A N 1
ATOM 1129 C CA . ALA A 1 161 ? 10.012 4.510 -13.027 1.00 95.25 161 ALA A CA 1
ATOM 1130 C C . ALA A 1 161 ? 9.392 5.193 -11.796 1.00 95.25 161 ALA A C 1
ATOM 1132 O O . ALA A 1 161 ? 8.334 4.761 -11.328 1.00 95.25 161 ALA A O 1
ATOM 1133 N N . PHE A 1 162 ? 10.032 6.234 -11.260 1.00 96.12 162 PHE A N 1
ATOM 1134 C CA . PHE A 1 162 ? 9.515 7.036 -10.154 1.00 96.12 162 PHE A CA 1
ATOM 1135 C C . PHE A 1 162 ? 8.348 7.922 -10.590 1.00 96.12 162 PHE A C 1
ATOM 1137 O O . PHE A 1 162 ? 7.267 7.837 -10.004 1.00 96.12 162 PHE A O 1
ATOM 1144 N N . LEU A 1 163 ? 8.528 8.709 -11.653 1.00 96.25 163 LEU A N 1
ATOM 1145 C CA . LEU A 1 163 ? 7.503 9.612 -12.176 1.00 96.25 163 LEU A CA 1
ATOM 1146 C C . LEU A 1 163 ? 6.250 8.856 -12.625 1.00 96.25 163 LEU A C 1
ATOM 1148 O O . LEU A 1 163 ? 5.142 9.283 -12.314 1.00 96.25 163 LEU A O 1
ATOM 1152 N N . ALA A 1 164 ? 6.412 7.694 -13.263 1.00 95.94 164 ALA A N 1
ATOM 1153 C CA . ALA A 1 164 ? 5.310 6.809 -13.643 1.00 95.94 164 ALA A CA 1
ATOM 1154 C C . ALA A 1 164 ? 4.485 6.325 -12.442 1.00 95.94 164 ALA A C 1
ATOM 1156 O O . ALA A 1 164 ? 3.263 6.177 -12.519 1.00 95.94 164 ALA A O 1
ATOM 1157 N N . ARG A 1 165 ? 5.151 6.091 -11.307 1.00 95.31 165 ARG A N 1
ATOM 1158 C CA . ARG A 1 165 ? 4.527 5.576 -10.087 1.00 95.31 165 ARG A CA 1
ATOM 1159 C C . ARG A 1 165 ? 3.765 6.626 -9.302 1.00 95.31 165 ARG A C 1
ATOM 1161 O O . ARG A 1 165 ? 2.906 6.235 -8.524 1.00 95.31 165 ARG A O 1
ATOM 1168 N N . ILE A 1 166 ? 4.024 7.919 -9.486 1.00 95.25 166 ILE A N 1
ATOM 1169 C CA . ILE A 1 166 ? 3.285 8.975 -8.778 1.00 95.25 166 ILE A CA 1
ATOM 1170 C C . ILE A 1 166 ? 1.781 8.934 -9.111 1.00 95.25 166 ILE A C 1
ATOM 1172 O O . ILE A 1 166 ? 0.993 8.709 -8.189 1.00 95.25 166 ILE A O 1
ATOM 1176 N N . PRO A 1 167 ? 1.343 9.103 -10.376 1.00 94.44 167 PRO A N 1
ATOM 1177 C CA . PRO A 1 167 ? -0.080 9.085 -10.705 1.00 94.44 167 PRO A CA 1
ATOM 1178 C C . PRO A 1 167 ? -0.700 7.703 -10.471 1.00 94.44 167 PRO A C 1
ATOM 1180 O O . PRO A 1 167 ? -1.800 7.616 -9.925 1.00 94.44 167 PRO A O 1
ATOM 1183 N N . ALA A 1 168 ? 0.027 6.629 -10.805 1.00 94.81 168 ALA A N 1
ATOM 1184 C CA . ALA A 1 168 ? -0.434 5.259 -10.597 1.00 94.81 168 ALA A CA 1
ATOM 1185 C C . ALA A 1 168 ? -0.693 4.967 -9.111 1.00 94.81 168 ALA A C 1
ATOM 1187 O O . ALA A 1 168 ? -1.781 4.523 -8.751 1.00 94.81 168 ALA A O 1
ATOM 1188 N N . ASN A 1 169 ? 0.261 5.280 -8.224 1.00 96.12 169 ASN A N 1
ATOM 1189 C CA . ASN A 1 169 ? 0.083 5.078 -6.787 1.00 96.12 169 ASN A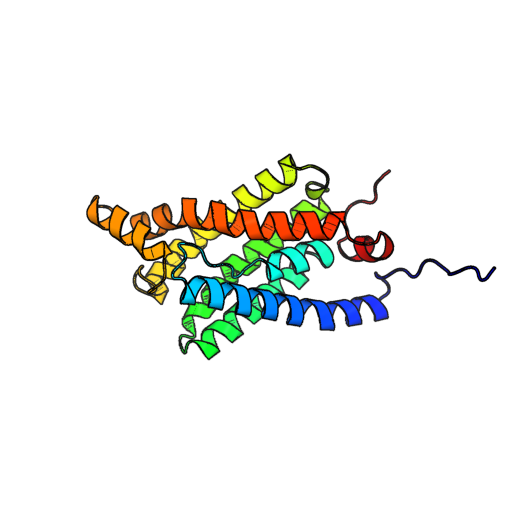 CA 1
ATOM 1190 C C . ASN A 1 169 ? -0.941 6.039 -6.187 1.00 96.12 169 ASN A C 1
ATOM 1192 O O . ASN A 1 169 ? -1.612 5.664 -5.233 1.00 96.12 169 ASN A O 1
ATOM 1196 N N . LEU A 1 170 ? -1.098 7.260 -6.702 1.00 95.56 170 LEU A N 1
ATOM 1197 C CA . LEU A 1 170 ? -2.116 8.170 -6.177 1.00 95.56 170 LEU A CA 1
ATOM 1198 C C . LEU A 1 170 ? -3.524 7.600 -6.379 1.00 95.56 170 LEU A C 1
ATOM 1200 O O . LEU A 1 170 ? -4.315 7.569 -5.435 1.00 95.56 170 LEU A O 1
ATOM 1204 N N . ALA A 1 171 ? -3.815 7.104 -7.581 1.00 95.81 171 ALA A N 1
ATOM 1205 C CA . ALA A 1 171 ? -5.085 6.453 -7.876 1.00 95.81 171 ALA A CA 1
ATOM 1206 C C . ALA A 1 171 ? -5.230 5.127 -7.109 1.00 95.81 171 ALA A C 1
ATOM 1208 O O . ALA A 1 171 ? -6.227 4.911 -6.419 1.00 95.81 171 ALA A O 1
ATOM 1209 N N . ASP A 1 172 ? -4.209 4.272 -7.163 1.00 95.69 172 ASP A N 1
ATOM 1210 C CA . ASP A 1 172 ? -4.215 2.943 -6.550 1.00 95.69 172 ASP A CA 1
ATOM 1211 C C . ASP A 1 172 ? -4.356 2.993 -5.020 1.00 95.69 172 ASP A C 1
ATOM 1213 O O . ASP A 1 172 ? -5.272 2.413 -4.430 1.00 95.69 172 ASP A O 1
ATOM 1217 N N . LYS A 1 173 ? -3.478 3.755 -4.359 1.00 95.88 173 LYS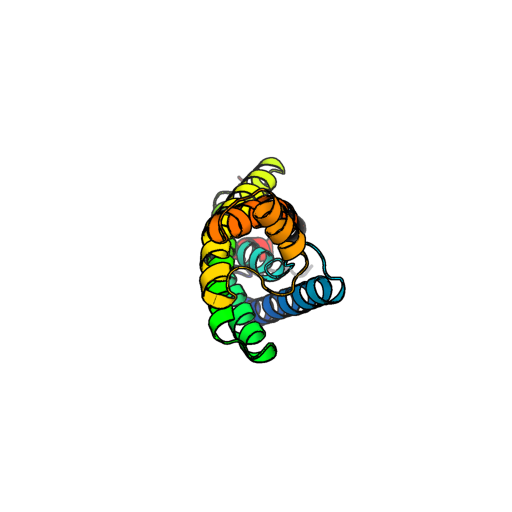 A N 1
ATOM 1218 C CA . LYS A 1 173 ? -3.479 3.898 -2.899 1.00 95.88 173 LYS A CA 1
ATOM 1219 C C . LYS A 1 173 ? -4.649 4.750 -2.427 1.00 95.88 173 LYS A C 1
ATOM 1221 O O . LYS A 1 173 ? -5.126 4.542 -1.314 1.00 95.88 173 LYS A O 1
ATOM 1226 N N . GLY A 1 174 ? -5.169 5.633 -3.283 1.00 96.12 174 GLY A N 1
ATOM 1227 C CA . GLY A 1 174 ? -6.480 6.246 -3.111 1.00 96.12 174 GLY A CA 1
ATOM 1228 C C . GLY A 1 174 ? -7.556 5.183 -2.908 1.00 96.12 174 GLY A C 1
ATOM 1229 O O . GLY A 1 174 ? -8.141 5.110 -1.830 1.00 96.12 174 GLY A O 1
ATOM 1230 N N . ILE A 1 175 ? -7.763 4.302 -3.889 1.00 96.75 175 ILE A N 1
ATOM 1231 C CA . ILE A 1 175 ? -8.781 3.239 -3.821 1.00 96.75 175 ILE A CA 1
ATOM 1232 C C . ILE A 1 175 ? -8.615 2.388 -2.553 1.00 96.75 175 ILE A C 1
ATOM 1234 O O . ILE A 1 175 ? -9.584 2.184 -1.819 1.00 96.75 175 ILE A O 1
ATOM 1238 N N . ALA A 1 176 ? -7.392 1.943 -2.250 1.00 97.38 176 ALA A N 1
ATOM 1239 C CA . ALA A 1 176 ? -7.115 1.116 -1.075 1.00 97.38 176 ALA A CA 1
ATOM 1240 C C . ALA A 1 176 ? -7.454 1.818 0.254 1.00 97.38 176 ALA A C 1
ATOM 1242 O O . ALA A 1 176 ? -8.144 1.253 1.108 1.00 97.38 176 ALA A O 1
ATOM 1243 N N . VAL A 1 177 ? -7.001 3.063 0.431 1.00 97.50 177 VAL A N 1
ATOM 1244 C CA . VAL A 1 177 ? -7.236 3.839 1.658 1.00 97.50 177 VAL A CA 1
ATOM 1245 C C . VAL A 1 177 ? -8.709 4.213 1.804 1.00 97.50 177 VAL A C 1
ATOM 1247 O O . VAL A 1 177 ? -9.252 4.111 2.903 1.00 97.50 177 VAL A O 1
ATOM 1250 N N . PHE A 1 178 ? -9.381 4.591 0.716 1.00 97.12 178 PHE A N 1
ATOM 1251 C CA . PHE A 1 178 ? -10.809 4.908 0.732 1.00 97.12 178 PHE A CA 1
ATOM 1252 C C . PHE A 1 178 ? -11.679 3.686 1.036 1.00 97.12 178 PHE A C 1
ATOM 1254 O O . PHE A 1 178 ? -12.636 3.802 1.805 1.00 97.12 178 PHE A O 1
ATOM 1261 N N . ALA A 1 179 ? -11.329 2.510 0.508 1.00 96.81 179 ALA A N 1
ATOM 1262 C CA . ALA A 1 179 ? -11.997 1.260 0.859 1.00 96.81 179 ALA A CA 1
ATOM 1263 C C . ALA A 1 179 ? -11.858 0.961 2.361 1.00 96.81 179 ALA A C 1
ATOM 1265 O O . ALA A 1 179 ? -12.856 0.710 3.041 1.00 96.81 179 ALA A O 1
ATOM 1266 N N . ALA A 1 180 ? -10.641 1.069 2.904 1.00 96.19 180 ALA A N 1
ATOM 1267 C CA . ALA A 1 180 ? -10.387 0.888 4.332 1.00 96.19 180 ALA A CA 1
ATOM 1268 C C . ALA A 1 180 ? -11.144 1.914 5.195 1.00 96.19 180 ALA A C 1
ATOM 1270 O O . ALA A 1 180 ? -11.731 1.557 6.217 1.00 96.19 180 ALA A O 1
ATOM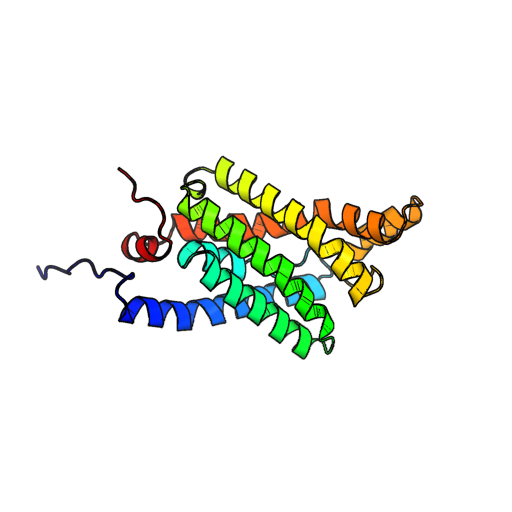 1271 N N . TRP A 1 181 ? -11.180 3.176 4.765 1.00 95.25 181 TRP A N 1
ATOM 1272 C CA . TRP A 1 181 ? -11.916 4.252 5.427 1.00 95.25 181 TRP A CA 1
ATOM 1273 C C . TRP A 1 181 ? -13.422 3.993 5.479 1.00 95.25 181 TRP A C 1
ATOM 1275 O O . TRP A 1 181 ? -14.034 4.101 6.544 1.00 95.25 181 TRP A O 1
ATOM 1285 N N . LEU A 1 182 ? -14.020 3.601 4.350 1.00 94.50 182 LEU A N 1
ATOM 1286 C CA . LEU A 1 182 ? -15.445 3.295 4.267 1.00 94.50 182 LEU A CA 1
ATOM 1287 C C . LEU A 1 182 ? -15.808 2.091 5.144 1.00 94.50 182 LEU A C 1
ATOM 1289 O O . LEU A 1 182 ? -16.791 2.149 5.885 1.00 94.50 182 LEU A O 1
ATOM 1293 N N . ILE A 1 183 ? -14.997 1.030 5.096 1.00 93.25 183 ILE A N 1
ATOM 1294 C CA . ILE A 1 183 ? -15.195 -0.168 5.920 1.00 93.25 183 ILE A CA 1
ATOM 1295 C C . ILE A 1 183 ? -15.121 0.189 7.401 1.00 93.25 183 ILE A C 1
ATOM 1297 O O . ILE A 1 183 ? -16.025 -0.171 8.151 1.00 93.25 183 ILE A O 1
ATOM 1301 N N . LEU A 1 184 ? -14.111 0.954 7.823 1.00 90.12 184 LEU A N 1
ATOM 1302 C CA . LEU A 1 184 ? -13.961 1.343 9.224 1.00 90.12 184 LEU A CA 1
ATOM 1303 C C . LEU A 1 184 ? -15.148 2.187 9.723 1.00 90.12 184 LEU A C 1
ATOM 1305 O O . LEU A 1 184 ? -15.596 2.003 10.855 1.00 90.12 184 LEU A O 1
ATOM 1309 N N . LYS A 1 185 ? -15.705 3.071 8.880 1.00 88.06 185 LYS A N 1
ATOM 1310 C CA . LYS A 1 185 ? -16.904 3.858 9.221 1.00 88.06 185 LYS A CA 1
ATOM 1311 C C . LYS A 1 185 ? -18.168 3.015 9.363 1.00 88.06 185 LYS A C 1
ATOM 1313 O O . LYS A 1 185 ? -19.020 3.339 10.185 1.00 88.06 185 LYS A O 1
ATOM 1318 N N . ARG A 1 186 ? -18.304 1.960 8.558 1.00 89.19 186 ARG A N 1
ATOM 1319 C CA . ARG A 1 186 ? -19.465 1.055 8.570 1.00 89.19 186 ARG A CA 1
ATOM 1320 C C . ARG A 1 186 ? -19.329 -0.085 9.583 1.00 89.19 186 ARG A C 1
ATOM 1322 O O . ARG A 1 186 ? -20.294 -0.813 9.800 1.00 89.19 186 ARG A O 1
ATOM 1329 N N . LEU A 1 187 ? -18.154 -0.245 10.187 1.00 86.50 187 LEU A N 1
ATOM 1330 C CA . LEU A 1 187 ? -17.872 -1.315 11.133 1.00 86.50 187 LEU A CA 1
ATOM 1331 C C . LEU A 1 187 ? -18.677 -1.133 12.439 1.00 86.50 187 LEU A C 1
ATOM 1333 O O . LEU A 1 187 ? -18.748 -0.016 12.952 1.00 86.50 187 LEU A O 1
ATOM 1337 N N . PRO A 1 188 ? -19.248 -2.203 13.020 1.00 83.06 188 PRO A N 1
ATOM 1338 C CA . PRO A 1 188 ? -19.869 -2.152 14.342 1.00 83.06 188 PRO A CA 1
ATOM 1339 C C . PRO A 1 188 ? -18.912 -1.665 15.440 1.00 83.06 188 PRO A C 1
ATOM 1341 O O . PRO A 1 188 ? -17.732 -2.020 15.446 1.00 83.06 188 PRO A O 1
ATOM 1344 N N . ASP A 1 189 ? -19.423 -0.923 16.426 1.00 78.38 189 ASP A N 1
ATOM 1345 C CA . ASP A 1 189 ? -18.584 -0.297 17.463 1.00 78.38 189 ASP A CA 1
ATOM 1346 C C . ASP A 1 189 ? -17.797 -1.303 18.310 1.00 78.38 189 ASP A C 1
ATOM 1348 O O . ASP A 1 189 ? -16.653 -1.042 18.686 1.00 78.38 189 ASP A O 1
ATOM 1352 N N . HIS A 1 190 ? -18.358 -2.494 18.540 1.00 76.56 190 HIS A N 1
ATOM 1353 C CA . HIS A 1 190 ? -17.666 -3.566 19.257 1.00 76.56 190 HIS A CA 1
ATOM 1354 C C . HIS A 1 190 ? -16.431 -4.092 18.507 1.00 76.56 190 HIS A C 1
ATOM 1356 O O . HIS A 1 190 ? -15.523 -4.597 19.155 1.00 76.56 190 HIS A O 1
ATOM 1362 N N . LEU A 1 191 ? -16.370 -3.959 17.174 1.00 81.56 191 LEU A N 1
ATOM 1363 C CA . LEU A 1 191 ? -15.199 -4.315 16.361 1.00 81.56 191 LEU A CA 1
ATOM 1364 C C . LEU A 1 191 ? -14.227 -3.145 16.199 1.00 81.56 191 LEU A C 1
ATOM 1366 O O . LEU A 1 191 ? -13.032 -3.371 16.030 1.00 81.56 191 LEU A O 1
ATOM 1370 N N . LYS A 1 192 ? -14.694 -1.893 16.288 1.00 80.44 192 LYS A N 1
ATOM 1371 C CA . LYS A 1 192 ? -13.808 -0.717 16.230 1.00 80.44 192 LYS A CA 1
ATOM 1372 C C . LYS A 1 192 ? -12.769 -0.720 17.353 1.00 80.44 192 LYS A C 1
ATOM 1374 O O . LYS A 1 192 ? -11.674 -0.191 17.149 1.00 80.44 192 LYS A O 1
ATOM 1379 N N . SER A 1 193 ? -13.056 -1.362 18.492 1.00 78.50 193 SER A N 1
ATOM 1380 C CA . SER A 1 193 ? -12.090 -1.528 19.589 1.00 78.50 193 SER A CA 1
ATOM 1381 C C . SER A 1 193 ? -10.807 -2.258 19.163 1.00 78.50 193 SER A C 1
ATOM 1383 O O . SER A 1 193 ? -9.749 -2.002 19.735 1.00 78.50 193 SER A O 1
ATOM 1385 N N . LEU A 1 194 ? -10.858 -3.092 18.114 1.00 80.69 194 LEU A N 1
ATOM 1386 C CA . LEU A 1 194 ? -9.699 -3.811 17.568 1.00 80.69 194 LEU A CA 1
ATOM 1387 C C . LEU A 1 194 ? -8.641 -2.880 16.960 1.00 80.69 194 LEU A C 1
ATOM 1389 O O . LEU A 1 194 ? -7.445 -3.176 17.031 1.00 80.69 194 LEU A O 1
ATOM 1393 N N . SER A 1 195 ? -9.070 -1.746 16.398 1.00 76.50 195 SER A N 1
ATOM 1394 C CA . SER A 1 195 ? -8.180 -0.806 15.703 1.00 76.50 195 SER A CA 1
ATOM 1395 C C . SER A 1 195 ? -7.246 -0.066 16.665 1.00 76.50 195 SER A C 1
ATOM 1397 O O . SER A 1 195 ? -6.170 0.409 16.281 1.00 76.50 195 SER A O 1
ATOM 1399 N N . GLY A 1 196 ? -7.642 0.019 17.940 1.00 70.88 196 GLY A N 1
ATOM 1400 C CA . GLY A 1 196 ? -6.998 0.871 18.933 1.00 70.88 196 GLY A CA 1
ATOM 1401 C C . GLY A 1 196 ? -7.163 2.366 18.639 1.00 70.88 196 GLY A C 1
ATOM 1402 O O . GLY A 1 196 ? -6.388 3.164 19.163 1.00 70.88 196 GLY A O 1
ATOM 1403 N N . ALA A 1 197 ? -8.118 2.755 17.784 1.00 70.38 197 ALA A N 1
ATOM 1404 C CA . ALA A 1 197 ? -8.478 4.153 17.587 1.00 70.38 197 ALA A CA 1
ATOM 1405 C C . ALA A 1 197 ? -8.966 4.771 18.904 1.00 70.38 197 ALA A C 1
ATOM 1407 O O . ALA A 1 197 ? -9.650 4.115 19.697 1.00 70.38 197 ALA A O 1
ATOM 1408 N N . LYS A 1 198 ? -8.602 6.037 19.147 1.00 59.12 198 LYS A N 1
ATOM 1409 C CA . LYS A 1 198 ? -9.118 6.798 20.291 1.00 59.12 198 LYS A CA 1
ATOM 1410 C C . LYS A 1 198 ? -10.651 6.763 20.247 1.00 59.12 198 LYS A C 1
ATOM 1412 O O . LYS A 1 198 ? -11.233 7.154 19.237 1.00 59.12 198 LYS A O 1
ATOM 1417 N N . LYS A 1 199 ? -11.283 6.266 21.319 1.00 52.78 199 LYS A N 1
ATOM 1418 C CA . LYS A 1 199 ? -12.743 6.318 21.473 1.00 52.78 199 LYS A CA 1
ATOM 1419 C C . LYS A 1 199 ? -13.187 7.779 21.407 1.00 52.78 199 LYS A C 1
ATOM 1421 O O . LYS A 1 199 ? -12.512 8.644 21.965 1.00 52.78 199 LYS A O 1
ATOM 1426 N N . GLU A 1 200 ? -14.285 8.022 20.706 1.00 51.16 200 GLU A N 1
ATOM 1427 C CA . GLU A 1 200 ? -14.953 9.320 20.699 1.00 51.16 200 GLU A CA 1
ATOM 1428 C C . GLU A 1 200 ? -15.358 9.665 22.141 1.00 51.16 200 GLU A C 1
ATOM 1430 O O . GLU A 1 200 ? -15.871 8.803 22.860 1.00 51.16 200 GLU A O 1
ATOM 1435 N N . VAL A 1 201 ? -15.017 10.884 22.570 1.00 37.19 201 VAL A N 1
ATOM 1436 C CA . VAL A 1 201 ? -15.550 11.523 23.781 1.00 37.19 201 VAL A CA 1
ATOM 1437 C C . VAL A 1 201 ? -16.751 12.343 23.353 1.00 37.19 201 VAL A C 1
ATOM 1439 O O . VAL A 1 201 ? -16.601 13.051 22.330 1.00 37.19 201 VAL A O 1
#

Solvent-accessible surface area (backbone atoms only — not comparable to full-atom values): 9444 Å² total; per-residue (Å²): 132,86,81,76,70,83,65,62,38,59,41,72,73,52,38,51,53,47,52,69,49,42,33,59,49,17,23,50,46,13,53,52,31,28,50,53,21,57,75,71,45,33,50,43,54,45,60,40,37,18,16,22,32,32,1,41,44,55,14,24,67,55,2,19,51,20,20,30,50,31,25,46,52,51,12,58,76,70,72,38,66,67,53,27,61,57,15,56,41,27,31,52,36,2,41,52,41,9,50,38,33,34,71,48,31,56,79,41,71,66,38,42,53,52,48,14,50,54,39,9,53,53,34,18,68,50,44,15,58,50,34,33,74,65,45,71,37,51,80,89,46,27,41,36,60,44,19,52,53,35,38,74,73,68,42,54,61,57,58,10,26,28,61,27,28,43,64,25,26,40,55,34,33,32,53,15,38,52,51,20,42,54,50,60,72,70,47,56,74,50,55,50,57,40,22,59,38,67,76,87,127

Mean predicted aligned error: 5.16 Å